Protein AF-A0A258B4P6-F1 (afdb_monomer)

pLDDT: mean 88.72, std 12.37, range [28.89, 98.38]

Sequence (306 aa):
MRDFEYEAPTTLAAAIELLSRNDGRSKPLAGGTDLIDHVRTGRLSPDVIVDIKKIPDLNILEASTTGLRLGAAVNCTTIASHPAIGAHYDDCPFGIPGTLLRAVQKHQRVVILSLIGDYTNWPPVKGREQGLLELSKQLAAERGIEMRFLNYKSLGFEPTLETKRAVAEVVADVKPDTAFMLWPRDRHPDHEAASAICHAALYQPARLLGREEVKSPSHVYWYDNGPGHTIGFEPDTYVDVSSEWPAAGEWLGRLMAYVRKEDYDPAKPDAALEAKSVLSRYRGLACGARYAEAFKSVRPVVNAEF

Solvent-accessible surface area (backbone atoms only — not comparable to full-atom values): 16452 Å² total; per-residue (Å²): 125,84,84,56,47,80,44,70,41,61,43,69,69,57,44,52,55,57,43,68,37,70,88,71,28,28,40,78,39,43,58,61,74,64,58,52,49,31,39,70,72,61,78,37,80,47,54,29,40,37,34,44,61,62,15,67,84,28,51,40,77,48,82,54,102,89,48,74,47,74,21,76,25,48,48,70,74,43,72,47,56,45,23,37,39,32,53,34,74,65,50,30,43,60,40,43,30,26,61,54,47,52,39,33,76,50,60,19,50,36,36,34,41,11,55,58,57,35,43,85,87,39,74,74,36,62,98,40,38,68,58,50,55,52,49,53,36,48,61,29,47,79,59,61,27,46,63,46,66,38,85,27,37,78,88,56,70,62,67,44,73,66,52,21,33,58,51,16,52,51,39,57,71,64,54,30,40,33,35,41,35,44,41,66,47,43,74,45,65,58,45,26,32,50,17,54,20,47,51,48,18,47,69,38,24,21,72,67,68,75,36,87,86,39,64,52,41,85,38,48,31,29,33,51,72,47,82,92,37,38,55,88,82,75,59,81,42,76,44,76,20,55,88,34,40,69,63,25,50,50,52,35,41,49,56,48,17,58,49,71,74,47,81,70,47,94,91,60,76,47,73,68,54,47,53,44,49,53,51,20,35,56,44,2,65,78,73,79,35,74,22,17,40,58,24,30,60,77,55,85,80,75,85,72,88,127

Radius of gyration: 22.43 Å; Cα contacts (8 Å, |Δi|>4): 559; chains: 1; bounding box: 55×49×66 Å

Structure (mmCIF, N/CA/C/O backbone):
data_AF-A0A258B4P6-F1
#
_entry.id   AF-A0A258B4P6-F1
#
loop_
_atom_site.group_PDB
_atom_site.id
_atom_site.type_symbol
_atom_site.label_atom_id
_atom_site.label_alt_id
_atom_site.label_comp_id
_atom_site.label_asym_id
_atom_site.label_entity_id
_atom_site.label_seq_id
_atom_site.pdbx_PDB_ins_code
_atom_site.Cartn_x
_atom_site.Cartn_y
_atom_site.Cartn_z
_atom_site.occupancy
_atom_site.B_iso_or_equiv
_atom_site.auth_seq_id
_atom_site.auth_comp_id
_atom_site.auth_asym_id
_atom_site.auth_atom_id
_atom_site.pdbx_PDB_model_num
ATOM 1 N N . MET A 1 1 ? -14.618 -6.131 39.826 1.00 62.25 1 MET A N 1
ATOM 2 C CA . MET A 1 1 ? -15.730 -6.053 38.856 1.00 62.25 1 MET A CA 1
ATOM 3 C C . MET A 1 1 ? -16.740 -7.107 39.272 1.00 62.25 1 MET A C 1
ATOM 5 O O . MET A 1 1 ? -16.302 -8.140 39.758 1.00 62.25 1 MET A O 1
ATOM 9 N N . ARG A 1 2 ? -18.041 -6.818 39.206 1.00 76.00 2 ARG A N 1
ATOM 10 C CA . ARG A 1 2 ? -19.079 -7.821 39.482 1.00 76.00 2 ARG A CA 1
ATOM 11 C C . ARG A 1 2 ? -19.212 -8.729 38.260 1.00 76.00 2 ARG A C 1
ATOM 13 O O . ARG A 1 2 ? -19.048 -8.235 37.146 1.00 76.00 2 ARG A O 1
ATOM 20 N N . ASP A 1 3 ? -19.493 -10.006 38.479 1.00 83.56 3 ASP A N 1
ATOM 21 C CA . ASP A 1 3 ? -19.724 -10.951 37.388 1.00 83.56 3 ASP A CA 1
ATOM 22 C C . ASP A 1 3 ? -20.974 -10.555 36.590 1.00 83.56 3 ASP A C 1
ATOM 24 O O . ASP A 1 3 ? -21.966 -10.097 37.163 1.00 83.56 3 ASP A O 1
ATOM 28 N N . PHE A 1 4 ? -20.897 -10.723 35.272 1.00 90.50 4 PHE A N 1
ATOM 29 C CA . PHE A 1 4 ? -21.988 -10.527 34.323 1.00 90.50 4 PHE A CA 1
ATOM 30 C C . PHE A 1 4 ? -21.960 -11.658 33.293 1.00 90.50 4 PHE A C 1
ATOM 32 O O . PHE A 1 4 ? -20.897 -12.206 32.987 1.00 90.50 4 PHE A O 1
ATOM 39 N N . GLU A 1 5 ? -23.115 -11.994 32.733 1.00 93.56 5 GLU A N 1
ATOM 40 C CA . GLU A 1 5 ? -23.206 -12.917 31.603 1.00 93.56 5 GLU A CA 1
ATOM 41 C C . GLU A 1 5 ? -22.922 -12.176 30.291 1.00 93.56 5 GLU A C 1
ATOM 43 O O . GLU A 1 5 ? -23.181 -10.977 30.164 1.00 93.56 5 GLU A O 1
ATOM 48 N N . TYR A 1 6 ? -22.380 -12.878 29.300 1.00 94.12 6 TYR A N 1
ATOM 49 C CA . TYR A 1 6 ? -22.087 -12.316 27.984 1.00 94.12 6 TYR A CA 1
ATOM 50 C C . TYR A 1 6 ? -22.770 -13.148 26.905 1.00 94.12 6 TYR A C 1
ATOM 52 O O . TYR A 1 6 ? -22.554 -14.354 26.815 1.00 94.12 6 TYR A O 1
ATOM 60 N N . GLU A 1 7 ? -23.546 -12.481 26.060 1.00 96.38 7 GLU A N 1
ATOM 61 C CA . GLU A 1 7 ? -24.290 -13.096 24.965 1.00 96.38 7 GLU A CA 1
ATOM 62 C C . GLU A 1 7 ? -23.969 -12.384 23.652 1.00 96.38 7 GLU A C 1
ATOM 64 O O . GLU A 1 7 ? -23.879 -11.160 23.616 1.00 96.38 7 GLU A O 1
ATOM 69 N N . ALA A 1 8 ? -23.813 -13.127 22.556 1.00 95.88 8 ALA A N 1
ATOM 70 C CA . ALA A 1 8 ? -23.423 -12.570 21.254 1.00 95.88 8 ALA A CA 1
ATOM 71 C C . ALA A 1 8 ? -24.354 -13.052 20.126 1.00 95.88 8 ALA A C 1
ATOM 73 O O . ALA A 1 8 ? -23.937 -13.853 19.279 1.00 95.88 8 ALA A O 1
ATOM 74 N N . PRO A 1 9 ? -25.625 -12.609 20.117 1.00 96.12 9 PRO A N 1
ATOM 75 C CA . PRO A 1 9 ? -26.598 -12.998 19.104 1.00 96.12 9 PRO A CA 1
ATOM 76 C C . PRO A 1 9 ? -26.192 -12.520 17.704 1.00 96.12 9 PRO A C 1
ATOM 78 O O . PRO A 1 9 ? -25.562 -11.480 17.526 1.00 96.12 9 PRO A O 1
ATOM 81 N N . THR A 1 10 ? -26.612 -13.267 16.686 1.00 95.44 10 THR A N 1
ATOM 82 C CA . THR A 1 10 ? -26.356 -12.945 15.270 1.00 95.44 10 THR A CA 1
ATOM 83 C C . THR A 1 10 ? -27.581 -12.380 14.549 1.00 95.44 10 THR A C 1
ATOM 85 O O . THR A 1 10 ? -27.492 -12.017 13.379 1.00 95.44 10 THR A O 1
ATOM 88 N N . THR A 1 11 ? -28.726 -12.274 15.235 1.00 96.12 11 THR A N 1
ATOM 89 C CA . THR A 1 11 ? -29.972 -11.722 14.683 1.00 96.12 11 THR A CA 1
ATOM 90 C C . THR A 1 11 ? -30.540 -10.625 15.576 1.00 96.12 11 THR A C 1
ATOM 92 O O . THR A 1 11 ? -30.392 -10.656 16.801 1.00 96.12 11 THR A O 1
ATOM 95 N N . LEU A 1 12 ? -31.236 -9.665 14.960 1.00 94.94 12 LEU A N 1
ATOM 96 C CA . LEU A 1 12 ? -31.870 -8.560 15.677 1.00 94.94 12 LEU A CA 1
ATOM 97 C C . LEU A 1 12 ? -32.941 -9.052 16.663 1.00 94.94 12 LEU A C 1
ATOM 99 O O . LEU A 1 12 ? -33.003 -8.571 17.790 1.00 94.94 12 LEU A O 1
ATOM 103 N N . ALA A 1 13 ? -33.745 -10.042 16.263 1.00 96.19 13 ALA A N 1
ATOM 104 C CA . ALA A 1 13 ? -34.796 -10.607 17.106 1.00 96.19 13 ALA A CA 1
ATOM 105 C C . ALA A 1 13 ? -34.232 -11.218 18.401 1.00 96.19 13 ALA A C 1
ATOM 107 O O . ALA A 1 13 ? -34.720 -10.903 19.485 1.00 96.19 13 ALA A O 1
ATOM 108 N N . ALA A 1 14 ? -33.161 -12.013 18.303 1.00 94.94 14 ALA A N 1
ATOM 109 C CA . ALA A 1 14 ? -32.517 -12.615 19.471 1.00 94.94 14 ALA A CA 1
ATOM 110 C C . ALA A 1 14 ? -31.888 -11.558 20.395 1.00 94.94 14 ALA A C 1
ATOM 112 O O . ALA A 1 14 ? -31.971 -11.669 21.617 1.00 94.94 14 ALA A O 1
ATOM 113 N N . ALA A 1 15 ? -31.297 -10.501 19.830 1.00 95.44 15 ALA A N 1
ATOM 114 C CA . ALA A 1 15 ? -30.757 -9.402 20.625 1.00 95.44 15 ALA A CA 1
ATOM 115 C C . ALA A 1 15 ? -31.843 -8.634 21.380 1.00 95.44 15 ALA A C 1
ATOM 117 O O . ALA A 1 15 ? -31.666 -8.346 22.560 1.00 95.44 15 ALA A O 1
ATOM 118 N N . ILE A 1 16 ? -32.973 -8.340 20.729 1.00 94.81 16 ILE A N 1
ATOM 119 C CA . ILE A 1 16 ? -34.122 -7.692 21.374 1.00 94.81 16 ILE A CA 1
ATOM 120 C C . ILE A 1 16 ? -34.653 -8.568 22.507 1.00 94.81 16 ILE A C 1
ATOM 122 O O . ILE A 1 16 ? -34.907 -8.059 23.596 1.00 94.81 16 ILE A O 1
ATOM 126 N N . GLU A 1 17 ? -34.771 -9.878 22.285 1.00 94.94 17 GLU A N 1
ATOM 127 C CA . GLU A 1 17 ? -35.220 -10.806 23.318 1.00 94.94 17 GLU A CA 1
ATOM 128 C C . GLU A 1 17 ? -34.297 -10.759 24.544 1.00 94.94 17 GLU A C 1
ATOM 130 O O . GLU A 1 17 ? -34.768 -10.520 25.653 1.00 94.94 17 GLU A O 1
ATOM 135 N N . LEU A 1 18 ? -32.981 -10.886 24.356 1.00 94.25 18 LEU A N 1
ATOM 136 C CA . LEU A 1 18 ? -31.997 -10.824 25.443 1.00 94.25 18 LEU A CA 1
ATOM 137 C C . LEU A 1 18 ?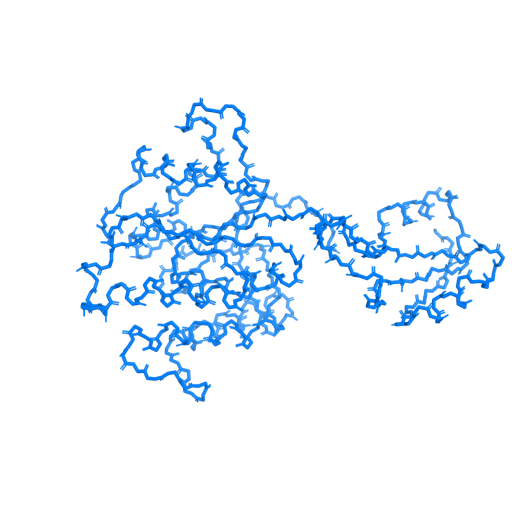 -31.981 -9.466 26.166 1.00 94.25 18 LEU A C 1
ATOM 139 O O . LEU A 1 18 ? -31.865 -9.412 27.393 1.00 94.25 18 LEU A O 1
ATOM 143 N N . LEU A 1 19 ? -32.125 -8.368 25.421 1.00 93.56 19 LEU A N 1
ATOM 144 C CA . LEU A 1 19 ? -32.164 -7.011 25.973 1.00 93.56 19 LEU A CA 1
ATOM 145 C C . LEU A 1 19 ? -33.467 -6.708 26.723 1.00 93.56 19 LEU A C 1
ATOM 147 O O . LEU A 1 19 ? -33.454 -5.894 27.642 1.00 93.56 19 LEU A O 1
ATOM 151 N N . SER A 1 20 ? -34.573 -7.359 26.352 1.00 92.81 20 SER A N 1
ATOM 152 C CA . SER A 1 20 ? -35.870 -7.218 27.030 1.00 92.81 20 SER A CA 1
ATOM 153 C C . SER A 1 20 ? -35.937 -7.957 28.370 1.00 92.81 20 SER A C 1
ATOM 155 O O . SER A 1 20 ? -36.803 -7.673 29.198 1.00 92.81 20 SER A O 1
ATOM 157 N N . ARG A 1 21 ? -35.013 -8.898 28.602 1.00 85.50 21 ARG A N 1
ATOM 158 C CA . ARG A 1 21 ? -34.876 -9.611 29.875 1.00 85.50 21 ARG A CA 1
ATOM 159 C C . ARG A 1 21 ? -34.243 -8.706 30.944 1.00 85.50 21 ARG A C 1
ATOM 161 O O . ARG A 1 21 ? -33.673 -7.655 30.658 1.00 85.50 21 ARG A O 1
ATOM 168 N N . ASN A 1 22 ? -34.317 -9.154 32.196 1.00 82.88 22 ASN A N 1
ATOM 169 C CA . ASN A 1 22 ? -33.592 -8.584 33.340 1.00 82.88 22 ASN A CA 1
ATOM 170 C C . ASN A 1 22 ? -33.906 -7.113 33.676 1.00 82.88 22 ASN A C 1
ATOM 172 O O . ASN A 1 22 ? -33.054 -6.425 34.232 1.00 82.88 22 ASN A O 1
ATOM 176 N N . ASP A 1 23 ? -35.112 -6.629 33.361 1.00 83.25 23 ASP A N 1
ATOM 177 C CA . ASP A 1 23 ? -35.634 -5.321 33.805 1.00 83.25 23 ASP A CA 1
ATOM 178 C C . ASP A 1 23 ? -34.644 -4.153 33.581 1.00 83.25 23 ASP A C 1
ATOM 180 O O . ASP A 1 23 ? -34.326 -3.363 34.470 1.00 83.25 23 ASP A O 1
ATOM 184 N N . GLY A 1 24 ? -34.049 -4.104 32.382 1.00 81.81 24 GLY A N 1
ATOM 185 C CA . GLY A 1 24 ? -33.094 -3.061 31.989 1.00 81.81 24 GLY A CA 1
ATOM 186 C C . GLY A 1 24 ? -31.650 -3.261 32.471 1.00 81.81 24 GLY A C 1
ATOM 187 O O . GLY A 1 24 ? -30.800 -2.397 32.205 1.00 81.81 24 GLY A O 1
ATOM 188 N N . ARG A 1 25 ? -31.346 -4.388 33.134 1.00 88.56 25 ARG A N 1
ATOM 189 C CA . ARG A 1 25 ? -29.982 -4.801 33.521 1.00 88.56 25 ARG A CA 1
ATOM 190 C C . ARG A 1 25 ? -29.225 -5.559 32.429 1.00 88.56 25 ARG A C 1
ATOM 192 O O . ARG A 1 25 ? -28.036 -5.810 32.596 1.00 88.56 25 ARG A O 1
ATOM 199 N N . SER A 1 26 ? -29.859 -5.832 31.292 1.00 94.56 26 SER A N 1
ATOM 200 C CA . SER A 1 26 ? -29.165 -6.198 30.055 1.00 94.56 26 SER A CA 1
ATOM 201 C C . SER A 1 26 ? -28.674 -4.933 29.335 1.00 94.56 26 SER A C 1
ATOM 203 O O . SER A 1 26 ? -29.448 -3.990 29.146 1.00 94.56 26 SER A O 1
ATOM 205 N N . LYS A 1 27 ? -27.398 -4.876 28.931 1.00 94.31 27 LYS A N 1
ATOM 206 C CA . LYS A 1 27 ? -26.826 -3.723 28.205 1.00 94.31 27 LYS A CA 1
ATOM 207 C C . LYS A 1 27 ? -26.234 -4.132 26.855 1.00 94.31 27 LYS A C 1
ATOM 209 O O . LYS A 1 27 ? -25.477 -5.100 26.808 1.00 94.31 27 LYS A O 1
ATOM 214 N N . PRO A 1 28 ? -26.536 -3.403 25.764 1.00 94.38 28 PRO A N 1
ATOM 215 C CA . PRO A 1 28 ? -25.955 -3.693 24.462 1.00 94.38 28 PRO A CA 1
ATOM 216 C C . PRO A 1 28 ? -24.500 -3.219 24.402 1.00 94.38 28 PRO A C 1
ATOM 218 O O . PRO A 1 28 ? -24.197 -2.078 24.751 1.00 94.38 28 PRO A O 1
ATOM 221 N N . LEU A 1 29 ? -23.612 -4.070 23.900 1.00 93.62 29 LEU A N 1
ATOM 222 C CA . LEU A 1 29 ? -22.231 -3.737 23.570 1.00 93.62 29 LEU A CA 1
ATOM 223 C C . LEU A 1 29 ? -22.139 -3.445 22.068 1.00 93.62 29 LEU A C 1
ATOM 225 O O . LEU A 1 29 ? -21.942 -4.346 21.256 1.00 93.62 29 LEU A O 1
ATOM 229 N N . ALA A 1 30 ? -22.301 -2.169 21.716 1.00 88.50 30 ALA A N 1
ATOM 230 C CA . ALA A 1 30 ? -22.116 -1.652 20.355 1.00 88.50 30 ALA A CA 1
ATOM 231 C C . ALA A 1 30 ? -20.696 -1.091 20.122 1.00 88.50 30 ALA A C 1
ATOM 233 O O . ALA A 1 30 ? -20.230 -0.979 18.994 1.00 88.50 30 ALA A O 1
ATOM 234 N N . GLY A 1 31 ? -19.997 -0.782 21.217 1.00 80.06 31 GLY A N 1
ATOM 235 C CA . GLY A 1 31 ? -18.622 -0.301 21.293 1.00 80.06 31 GLY A CA 1
ATOM 236 C C . GLY A 1 31 ? -18.144 -0.395 22.745 1.00 80.06 31 GLY A C 1
ATOM 237 O O . GLY A 1 31 ? -18.941 -0.244 23.670 1.00 80.06 31 GLY A O 1
ATOM 238 N N . GLY A 1 32 ? -16.868 -0.725 22.956 1.00 81.88 32 GLY A N 1
ATOM 239 C CA . GLY A 1 32 ? -16.349 -1.053 24.289 1.00 81.88 32 GLY A CA 1
ATOM 240 C C . GLY A 1 32 ? -16.043 0.152 25.175 1.00 81.88 32 GLY A C 1
ATOM 241 O O . GLY A 1 32 ? -16.190 0.049 26.387 1.00 81.88 32 GLY A O 1
ATOM 242 N N . THR A 1 33 ? -15.652 1.284 24.588 1.00 80.88 33 THR A N 1
ATOM 243 C CA . THR A 1 33 ? -15.042 2.414 25.307 1.00 80.88 33 THR A CA 1
ATOM 244 C C . THR A 1 33 ? -15.879 2.900 26.489 1.00 80.88 33 THR A C 1
ATOM 246 O O . THR A 1 33 ? -15.393 2.880 27.615 1.00 80.88 33 THR A O 1
ATOM 249 N N . ASP A 1 34 ? -17.148 3.245 26.264 1.00 84.06 34 ASP A N 1
ATOM 250 C CA . ASP A 1 34 ? -17.995 3.792 27.329 1.00 84.06 34 ASP A CA 1
ATOM 251 C C . ASP A 1 34 ? -18.590 2.697 28.217 1.00 84.06 34 ASP A C 1
ATOM 253 O O . ASP A 1 34 ? -18.602 2.812 29.441 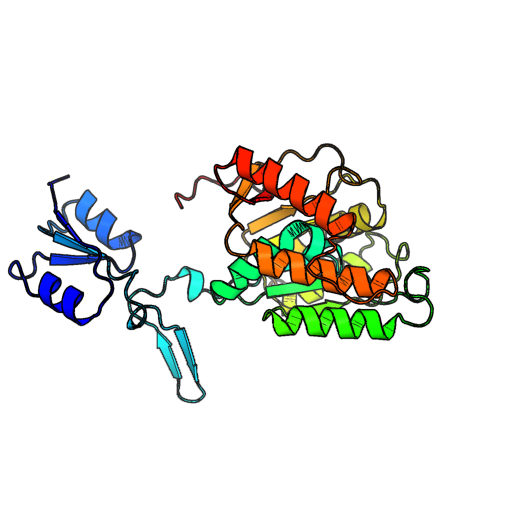1.00 84.06 34 ASP A O 1
ATOM 257 N N . LEU A 1 35 ? -19.098 1.609 27.621 1.00 88.31 35 LEU A N 1
ATOM 258 C CA . LEU A 1 35 ? -19.778 0.562 28.386 1.00 88.31 35 LEU A CA 1
ATOM 259 C C . LEU A 1 35 ? -18.814 -0.129 29.354 1.00 88.31 35 LEU A C 1
ATOM 261 O O . LEU A 1 35 ? -19.153 -0.313 30.522 1.00 88.31 35 LEU A O 1
ATOM 265 N N . ILE A 1 36 ? -17.618 -0.493 28.889 1.00 88.06 36 ILE A N 1
ATOM 266 C CA . ILE A 1 36 ? -16.635 -1.190 29.720 1.00 88.06 36 ILE A CA 1
ATOM 267 C C . ILE A 1 36 ? -16.078 -0.253 30.792 1.00 88.06 36 ILE A C 1
ATOM 269 O O . ILE A 1 36 ? -15.923 -0.688 31.933 1.00 88.06 36 ILE A O 1
ATOM 273 N N . ASP A 1 37 ? -15.842 1.026 30.484 1.00 89.44 37 ASP A N 1
ATOM 274 C CA . ASP A 1 37 ? -15.440 2.011 31.495 1.00 89.44 37 ASP A CA 1
ATOM 275 C C . ASP A 1 37 ? -16.519 2.196 32.571 1.00 89.44 37 ASP A C 1
ATOM 277 O O . ASP A 1 37 ? -16.241 2.088 33.768 1.00 89.44 37 ASP A O 1
ATOM 281 N N . HIS A 1 38 ? -17.782 2.360 32.173 1.00 90.56 38 HIS A N 1
ATOM 282 C CA . HIS A 1 38 ? -18.896 2.487 33.110 1.00 90.56 38 HIS A CA 1
ATOM 283 C C . HIS A 1 38 ? -19.069 1.249 34.001 1.00 90.56 38 HIS A C 1
ATOM 285 O O . HIS A 1 38 ? -19.409 1.387 35.177 1.00 90.56 38 HIS A O 1
ATOM 291 N N . VAL A 1 39 ? -18.824 0.045 33.478 1.00 90.44 39 VAL A N 1
ATOM 292 C CA . VAL A 1 39 ? -18.846 -1.193 34.274 1.00 90.44 39 VAL A CA 1
ATOM 293 C C . VAL A 1 39 ? -17.632 -1.277 35.204 1.00 90.44 39 VAL A C 1
ATOM 295 O O . VAL A 1 39 ? -17.774 -1.627 36.378 1.00 90.44 39 VAL A O 1
ATOM 298 N N . ARG A 1 40 ? -16.436 -0.902 34.730 1.00 85.94 40 ARG A N 1
ATOM 299 C CA . ARG A 1 40 ? -15.200 -0.866 35.535 1.00 85.94 40 ARG A CA 1
ATOM 300 C C . ARG A 1 40 ? -15.295 0.109 36.703 1.00 85.94 40 ARG A C 1
ATOM 302 O O . ARG A 1 40 ? -14.851 -0.223 37.799 1.00 85.94 40 ARG A O 1
ATOM 309 N N . THR A 1 41 ? -15.872 1.282 36.469 1.00 91.06 41 THR A N 1
ATOM 310 C CA . THR A 1 41 ? -16.045 2.347 37.469 1.00 91.06 41 THR A CA 1
ATOM 311 C C . THR A 1 41 ? -17.273 2.139 38.359 1.00 91.06 41 THR A C 1
ATOM 313 O O . THR A 1 41 ? -17.492 2.909 39.291 1.00 91.06 41 THR A O 1
ATOM 316 N N . GLY A 1 42 ? -18.079 1.099 38.103 1.00 88.62 42 GLY A N 1
ATOM 317 C CA . GLY A 1 42 ? -19.295 0.793 38.861 1.00 88.62 42 GLY A CA 1
ATOM 318 C C . GLY A 1 42 ? -20.470 1.733 38.576 1.00 88.62 42 GLY A C 1
ATOM 319 O O . GLY A 1 42 ? -21.503 1.637 39.237 1.00 88.62 42 GLY A O 1
ATOM 320 N N . ARG A 1 43 ? -20.345 2.622 37.582 1.00 91.19 43 ARG A N 1
ATOM 321 C CA . ARG A 1 43 ? -21.425 3.497 37.105 1.00 91.19 43 ARG A CA 1
ATOM 322 C C . ARG A 1 43 ? -22.572 2.697 36.482 1.00 91.19 43 ARG A C 1
ATOM 324 O O . ARG A 1 43 ? -23.725 3.117 36.553 1.00 91.19 43 ARG A O 1
ATOM 331 N N . LEU A 1 44 ? -22.261 1.546 35.887 1.00 89.81 44 LEU A N 1
ATOM 332 C CA . LEU A 1 44 ? -23.222 0.545 35.434 1.00 89.81 44 LEU A CA 1
ATOM 333 C C . LEU A 1 44 ? -22.908 -0.812 36.071 1.00 89.81 44 LEU A C 1
ATOM 335 O O . LEU A 1 44 ? -21.751 -1.189 36.225 1.00 89.81 44 LEU A O 1
ATOM 339 N N . SER A 1 45 ? -23.954 -1.560 36.411 1.00 91.44 45 SER A N 1
ATOM 340 C CA . SER A 1 45 ? -23.862 -2.927 36.942 1.00 91.44 45 SER A CA 1
ATOM 341 C C . SER A 1 45 ? -24.814 -3.857 36.177 1.00 91.44 45 SER A C 1
ATOM 343 O O . SER A 1 45 ? -25.854 -4.244 36.708 1.00 91.44 45 SER A O 1
ATOM 345 N N . PRO A 1 46 ? -24.521 -4.144 34.893 1.00 92.12 46 PRO A N 1
ATOM 346 C CA . PRO A 1 46 ? -25.346 -5.038 34.095 1.00 92.12 46 PRO A CA 1
ATOM 347 C C . PRO A 1 46 ? -25.268 -6.470 34.626 1.00 92.12 46 PRO A C 1
ATOM 349 O O . PRO A 1 46 ? -24.198 -6.920 35.027 1.00 92.12 46 PRO A O 1
ATOM 352 N N . ASP A 1 47 ? -26.392 -7.180 34.572 1.00 93.25 47 ASP A N 1
ATOM 353 C CA . ASP A 1 47 ? -26.426 -8.628 34.802 1.00 93.25 47 ASP A CA 1
ATOM 354 C C . ASP A 1 47 ? -26.005 -9.372 33.519 1.00 93.25 47 ASP A C 1
ATOM 356 O O . ASP A 1 47 ? -25.372 -10.421 33.592 1.00 93.25 47 ASP A O 1
ATOM 360 N N . VAL A 1 48 ? -26.303 -8.795 32.342 1.00 94.44 48 VAL A N 1
ATOM 361 C CA . VAL A 1 48 ? -25.962 -9.357 31.024 1.00 94.44 48 VAL A CA 1
ATOM 362 C C . VAL A 1 48 ? -25.428 -8.268 30.092 1.00 94.44 48 VAL A C 1
ATOM 364 O O . VAL A 1 48 ? -26.022 -7.195 29.955 1.00 94.44 48 VAL A O 1
ATOM 367 N N . ILE A 1 49 ? -24.331 -8.551 29.398 1.00 95.31 49 ILE A N 1
ATOM 368 C CA . ILE A 1 49 ? -23.831 -7.759 28.274 1.00 95.31 49 ILE A CA 1
ATOM 369 C C . ILE A 1 49 ? -24.172 -8.489 26.975 1.00 95.31 49 ILE A C 1
ATOM 371 O O . ILE A 1 49 ? -23.766 -9.628 26.766 1.00 95.31 49 ILE A O 1
ATOM 375 N N . VAL A 1 50 ? -24.906 -7.818 26.088 1.00 96.38 50 VAL A N 1
ATOM 376 C CA . VAL A 1 50 ? -25.335 -8.371 24.798 1.00 96.38 50 VAL A CA 1
ATOM 377 C C . VAL A 1 50 ? -24.502 -7.738 23.686 1.00 96.38 50 VAL A C 1
ATOM 379 O O . VAL A 1 50 ? -24.708 -6.578 23.335 1.00 96.38 50 VAL A O 1
ATOM 382 N N . ASP A 1 51 ? -23.545 -8.473 23.130 1.00 95.75 51 ASP A N 1
ATOM 383 C CA . ASP A 1 51 ? -22.730 -8.039 21.997 1.00 95.75 51 ASP A CA 1
ATOM 384 C C . ASP A 1 51 ? -23.529 -8.087 20.698 1.00 95.75 51 ASP A C 1
ATOM 386 O O . ASP A 1 51 ? -23.806 -9.144 20.131 1.00 95.75 51 ASP A O 1
ATOM 390 N N . ILE A 1 52 ? -23.886 -6.898 20.224 1.00 95.88 52 ILE A N 1
ATOM 391 C CA . ILE A 1 52 ? -24.692 -6.713 19.022 1.00 95.88 52 ILE A CA 1
ATOM 392 C C . ILE A 1 52 ? -23.840 -6.546 17.758 1.00 95.88 52 ILE A C 1
ATOM 394 O O . ILE A 1 52 ? -24.387 -6.442 16.660 1.00 95.88 52 ILE A O 1
ATOM 398 N N . LYS A 1 53 ? -22.502 -6.554 17.874 1.00 91.12 53 LYS A N 1
ATOM 399 C CA . LYS A 1 53 ? -21.587 -6.320 16.744 1.00 91.12 53 LYS A CA 1
ATOM 400 C C . LYS A 1 53 ? -21.642 -7.423 15.691 1.00 91.12 53 LYS A C 1
ATOM 402 O O . LYS A 1 53 ? -21.219 -7.194 14.565 1.00 91.12 53 LYS A O 1
ATOM 407 N N . LYS A 1 54 ? -22.168 -8.607 16.018 1.00 90.62 54 LYS A N 1
ATOM 408 C CA . LYS A 1 54 ? -22.305 -9.728 15.070 1.00 90.62 54 LYS A CA 1
ATOM 409 C C . LYS A 1 54 ? -23.597 -9.702 14.250 1.00 90.62 54 LYS A C 1
ATOM 411 O O . LYS A 1 54 ? -23.807 -10.607 13.448 1.00 90.62 54 LYS A O 1
ATOM 416 N N . ILE A 1 55 ? -24.459 -8.704 14.441 1.00 95.62 55 ILE A N 1
ATOM 417 C CA . ILE A 1 55 ? -25.740 -8.594 13.737 1.00 95.62 55 ILE A CA 1
ATOM 418 C C . ILE A 1 55 ? -25.518 -7.780 12.455 1.00 95.62 55 ILE A C 1
ATOM 420 O O . ILE A 1 55 ? -25.210 -6.588 12.558 1.00 95.62 55 ILE A O 1
ATOM 424 N N . PRO A 1 56 ? -25.666 -8.372 11.252 1.00 89.19 56 PRO A N 1
ATOM 425 C CA . PRO A 1 56 ? -25.365 -7.682 9.995 1.00 89.19 56 PRO A CA 1
ATOM 426 C C . PRO A 1 56 ? -26.141 -6.370 9.828 1.00 89.19 56 PRO A C 1
ATOM 428 O O . PRO A 1 56 ? -25.554 -5.344 9.494 1.00 89.19 56 PRO A O 1
ATOM 431 N N . ASP A 1 57 ? -27.429 -6.370 10.185 1.00 91.31 57 ASP A N 1
ATOM 432 C CA . ASP A 1 57 ? -28.316 -5.205 10.060 1.00 91.31 57 ASP A CA 1
ATOM 433 C C . ASP A 1 57 ? -27.878 -3.995 10.904 1.00 91.31 57 ASP A C 1
ATOM 435 O O . ASP A 1 57 ? -28.248 -2.857 10.611 1.00 91.31 57 ASP A O 1
ATOM 439 N N . LEU A 1 58 ? -27.089 -4.221 11.960 1.00 93.06 58 LEU A N 1
ATOM 440 C CA . LEU A 1 58 ? -26.583 -3.167 12.844 1.00 93.06 58 LEU A CA 1
ATOM 441 C C . LEU A 1 58 ? -25.198 -2.657 12.439 1.00 93.06 58 LEU A C 1
ATOM 443 O O . L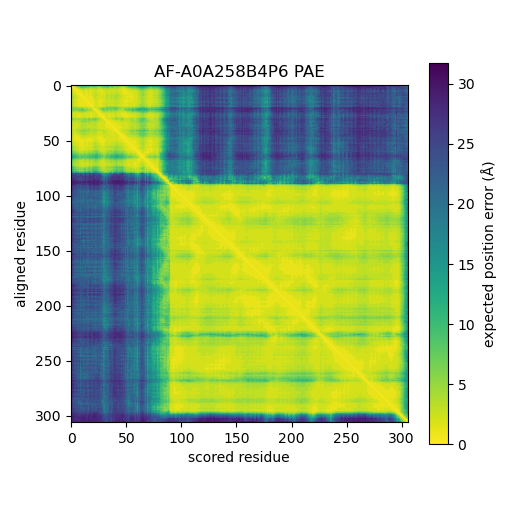EU A 1 58 ? -24.717 -1.701 13.040 1.00 93.06 58 LEU A O 1
ATOM 447 N N . ASN A 1 59 ? -24.584 -3.247 11.416 1.00 87.44 59 ASN A N 1
ATOM 448 C CA . ASN A 1 59 ? -23.292 -2.835 10.867 1.00 87.44 59 ASN A CA 1
ATOM 449 C C . ASN A 1 59 ? -23.430 -2.144 9.499 1.00 87.44 59 ASN A C 1
ATOM 451 O O . ASN A 1 59 ? -22.459 -2.025 8.759 1.00 87.44 59 ASN A O 1
ATOM 455 N N . ILE A 1 60 ? -24.636 -1.688 9.150 1.00 89.38 60 ILE A N 1
ATOM 456 C CA . ILE A 1 60 ? -24.902 -1.015 7.876 1.00 89.38 60 ILE A CA 1
ATOM 457 C C . ILE A 1 60 ? -24.297 0.396 7.887 1.00 89.38 60 ILE A C 1
ATOM 459 O O . ILE A 1 60 ? -24.664 1.221 8.720 1.00 89.38 60 ILE A O 1
ATOM 463 N N . LEU A 1 61 ? -23.424 0.692 6.925 1.00 82.81 61 LEU A N 1
ATOM 464 C CA . LEU A 1 61 ? -22.924 2.033 6.619 1.00 82.81 61 LEU A CA 1
ATOM 465 C C . LEU A 1 61 ? -23.266 2.345 5.156 1.00 82.81 61 LEU A C 1
ATOM 467 O O . LEU A 1 61 ? -22.607 1.856 4.243 1.00 82.81 61 LEU A O 1
ATOM 471 N N . GLU A 1 62 ? -24.307 3.145 4.930 1.00 82.38 62 GLU A N 1
ATOM 472 C CA . GLU A 1 62 ? -24.793 3.488 3.586 1.00 82.38 62 GLU A CA 1
ATOM 473 C C . GLU A 1 62 ? -24.909 5.007 3.435 1.00 82.38 62 GLU A C 1
ATOM 475 O O . GLU A 1 62 ? -25.583 5.670 4.225 1.00 82.38 62 GLU A O 1
ATOM 480 N N . ALA A 1 63 ? -24.291 5.567 2.395 1.00 75.06 63 ALA A N 1
ATOM 481 C CA . ALA A 1 63 ? -24.461 6.966 2.010 1.00 75.06 63 ALA A CA 1
ATOM 482 C C . ALA A 1 63 ? -25.355 7.063 0.764 1.00 75.06 63 ALA A C 1
ATOM 484 O O . ALA A 1 63 ? -25.192 6.306 -0.190 1.00 75.06 63 ALA A O 1
ATOM 485 N N . SER A 1 64 ? -26.294 8.007 0.762 1.00 80.31 64 SER A N 1
ATOM 486 C CA . SER A 1 64 ? -27.225 8.261 -0.343 1.00 80.31 64 SER A CA 1
ATOM 487 C C . SER A 1 64 ? -27.396 9.762 -0.577 1.00 80.31 64 SER A C 1
ATOM 489 O O . SER A 1 64 ? -27.033 10.578 0.271 1.00 80.31 64 SER A O 1
ATOM 491 N N . THR A 1 65 ? -28.023 10.144 -1.692 1.00 66.25 65 THR A N 1
ATOM 492 C CA . THR A 1 65 ? -28.377 11.549 -1.973 1.00 66.25 65 THR A CA 1
ATOM 493 C C . THR A 1 65 ? -29.341 12.145 -0.944 1.00 66.25 65 THR A C 1
ATOM 495 O O . THR A 1 65 ? -29.457 13.362 -0.851 1.00 66.25 65 THR A O 1
ATOM 498 N N . THR A 1 66 ? -30.039 11.303 -0.176 1.00 83.81 66 THR A N 1
ATOM 499 C CA . THR A 1 66 ? -31.023 11.705 0.838 1.00 83.81 66 THR A CA 1
ATOM 500 C C . THR A 1 66 ? -30.488 11.654 2.270 1.00 83.81 66 THR A C 1
ATOM 502 O O . THR A 1 66 ? -31.190 12.075 3.185 1.00 83.81 66 THR A O 1
ATOM 505 N N . GLY A 1 67 ? -29.266 11.153 2.490 1.00 76.06 67 GLY A N 1
ATOM 506 C CA . GLY A 1 67 ? -28.652 11.096 3.818 1.00 76.06 67 GLY A CA 1
ATOM 507 C C . GLY A 1 67 ? -27.727 9.899 4.043 1.00 76.06 67 GLY A C 1
ATOM 508 O O . GLY A 1 67 ? -27.492 9.088 3.145 1.00 76.06 67 GLY A O 1
ATOM 509 N N . LEU A 1 68 ? -27.214 9.808 5.273 1.00 81.50 68 LEU A N 1
ATOM 510 C CA . LEU A 1 68 ? -26.317 8.759 5.760 1.00 81.50 68 LEU A CA 1
ATOM 511 C C . LEU A 1 68 ? -27.072 7.831 6.722 1.00 81.50 68 LEU A C 1
ATOM 513 O O . LEU A 1 68 ? -27.671 8.298 7.691 1.00 81.50 68 LEU A O 1
ATOM 517 N N . ARG A 1 69 ? -27.017 6.522 6.478 1.00 84.31 69 ARG A N 1
ATOM 518 C CA . ARG A 1 69 ? -27.514 5.485 7.385 1.00 84.31 69 ARG A CA 1
ATOM 519 C C . ARG A 1 69 ? -26.330 4.837 8.095 1.00 84.31 69 ARG A C 1
ATOM 521 O O . ARG A 1 69 ? -25.470 4.242 7.451 1.00 84.31 69 ARG A O 1
ATOM 528 N N . LEU A 1 70 ? -26.317 4.959 9.421 1.00 85.56 70 LEU A N 1
ATOM 529 C CA . LEU A 1 70 ? -25.320 4.374 10.316 1.00 85.56 70 LEU A CA 1
ATOM 530 C C . LEU A 1 70 ? -25.993 3.353 11.229 1.00 85.56 70 LEU A C 1
ATOM 532 O O . LEU A 1 70 ? -26.894 3.692 11.996 1.00 85.56 70 LEU A O 1
ATOM 536 N N . GLY A 1 71 ? -25.565 2.102 11.137 1.00 89.75 71 GLY A N 1
ATOM 537 C CA . GLY A 1 71 ? -25.970 1.038 12.037 1.00 89.75 71 GLY A CA 1
ATOM 538 C C . GLY A 1 71 ? -25.384 1.238 13.436 1.00 89.75 71 GLY A C 1
ATOM 539 O O . GLY A 1 71 ? -24.300 1.793 13.604 1.00 89.75 71 GLY A O 1
ATOM 540 N N . ALA A 1 72 ? -26.105 0.769 14.456 1.00 89.88 72 ALA A N 1
ATOM 541 C CA . ALA A 1 72 ? -25.751 0.997 15.858 1.00 89.88 72 ALA A CA 1
ATOM 542 C C . ALA A 1 72 ? -24.395 0.397 16.274 1.00 89.88 72 ALA A C 1
ATOM 544 O O . ALA A 1 72 ? -23.801 0.874 17.235 1.00 89.88 72 ALA A O 1
ATOM 545 N N . ALA A 1 73 ? -23.923 -0.639 15.578 1.00 90.50 73 ALA A N 1
ATOM 546 C CA . ALA A 1 73 ? -22.649 -1.304 15.835 1.00 90.50 73 ALA A CA 1
ATOM 547 C C . ALA A 1 73 ? -21.535 -0.887 14.857 1.00 90.50 73 ALA A C 1
ATOM 549 O O . ALA A 1 73 ? -20.427 -1.421 14.932 1.00 90.50 73 ALA A O 1
ATOM 550 N N . VAL A 1 74 ? -21.800 0.068 13.951 1.00 82.81 74 VAL A N 1
ATOM 551 C CA . VAL A 1 74 ? -20.761 0.620 13.077 1.00 82.81 74 VAL A CA 1
ATOM 552 C C . VAL A 1 74 ? -19.719 1.306 13.952 1.00 82.81 74 VAL A C 1
ATOM 554 O O . VAL A 1 74 ? -20.009 2.250 14.685 1.00 82.81 74 VAL A O 1
ATOM 557 N N . ASN A 1 75 ? -18.487 0.811 13.887 1.00 74.44 75 ASN A N 1
ATOM 558 C CA . ASN A 1 75 ? -17.417 1.327 14.722 1.00 74.44 75 ASN A CA 1
ATOM 559 C C . ASN A 1 75 ? -17.049 2.776 14.304 1.00 74.44 75 ASN A C 1
ATOM 561 O O . ASN A 1 75 ? -17.108 3.150 13.127 1.00 74.44 75 ASN A O 1
ATOM 565 N N . CYS A 1 76 ? -16.624 3.600 15.266 1.00 67.00 76 CYS A N 1
ATOM 566 C CA . CYS A 1 76 ? -16.222 4.982 14.980 1.00 67.00 76 CYS A CA 1
ATOM 567 C C . CYS A 1 76 ? -15.019 5.069 14.024 1.00 67.00 76 CYS A C 1
ATOM 569 O O . CYS A 1 76 ? -14.881 6.064 13.322 1.00 67.00 76 CYS A O 1
ATOM 571 N N . THR A 1 77 ? -14.166 4.041 13.961 1.00 59.56 77 THR A N 1
ATOM 572 C CA . THR A 1 77 ? -12.993 3.989 13.069 1.00 59.56 77 THR A CA 1
ATOM 573 C C . THR A 1 77 ? -13.328 3.667 11.605 1.00 59.56 77 THR A C 1
ATOM 575 O O . THR A 1 77 ? -12.490 3.855 10.731 1.00 59.56 77 THR A O 1
ATOM 578 N N . THR A 1 78 ? -14.543 3.205 11.334 1.00 60.12 78 THR A N 1
ATOM 579 C CA . THR A 1 78 ? -15.143 2.908 10.033 1.00 60.12 78 THR A CA 1
ATOM 580 C C . THR A 1 78 ? -15.954 4.122 9.587 1.00 60.12 78 THR A C 1
ATOM 582 O O . THR A 1 78 ? -15.939 4.458 8.408 1.00 60.12 78 THR A O 1
ATOM 585 N N . ILE A 1 79 ? -16.588 4.836 10.532 1.00 60.41 79 ILE A N 1
ATOM 586 C CA . ILE A 1 79 ? -17.193 6.159 10.286 1.00 60.41 79 ILE A CA 1
ATOM 587 C C . ILE A 1 79 ? -16.111 7.191 9.948 1.00 60.41 79 ILE A C 1
ATOM 589 O O . ILE A 1 79 ? -16.265 7.962 9.003 1.00 60.41 79 ILE A O 1
ATOM 593 N N . ALA A 1 80 ? -15.008 7.201 10.698 1.00 51.91 80 ALA A N 1
ATOM 594 C CA . ALA A 1 80 ? -13.805 7.928 10.327 1.00 51.91 80 ALA A CA 1
ATOM 595 C C . ALA A 1 80 ? -13.189 7.215 9.118 1.00 51.91 80 ALA A C 1
ATOM 597 O O . ALA A 1 80 ? -12.432 6.263 9.251 1.00 51.91 80 ALA A O 1
ATOM 598 N N . SER A 1 81 ? -13.580 7.586 7.906 1.00 47.66 81 SER A N 1
ATOM 599 C CA . SER A 1 81 ? -12.973 7.043 6.694 1.00 47.66 81 SER A CA 1
ATOM 600 C C . SER A 1 81 ? -11.492 7.436 6.668 1.00 47.66 81 SER A C 1
ATOM 602 O O . SER A 1 81 ? -11.186 8.595 6.421 1.00 47.66 81 SER A O 1
ATOM 604 N N . HIS A 1 82 ? -10.581 6.496 6.931 1.00 50.22 82 HIS A N 1
ATOM 605 C CA . HIS A 1 82 ? -9.144 6.786 6.993 1.00 50.22 82 HIS A CA 1
ATOM 606 C C . HIS A 1 82 ? -8.521 6.621 5.601 1.00 50.22 82 HIS A C 1
ATOM 608 O O . HIS A 1 82 ? -8.509 5.497 5.095 1.00 50.22 82 HIS A O 1
ATOM 614 N N . PRO A 1 83 ? -7.984 7.674 4.959 1.00 48.22 83 PRO A N 1
ATOM 615 C CA . PRO A 1 83 ? -7.294 7.506 3.695 1.00 48.22 83 PRO A CA 1
ATOM 616 C C . PRO A 1 83 ? -5.954 6.814 3.934 1.00 48.22 83 PRO A C 1
ATOM 618 O O . PRO A 1 83 ? -5.155 7.297 4.738 1.00 48.22 83 PRO A O 1
ATOM 621 N N . ALA A 1 84 ? -5.715 5.700 3.244 1.00 50.03 84 ALA A N 1
ATOM 622 C CA . ALA A 1 84 ? -4.407 5.054 3.171 1.00 50.03 84 ALA A CA 1
ATOM 623 C C . ALA A 1 84 ? -3.696 5.493 1.887 1.00 50.03 84 ALA A C 1
ATOM 625 O O . ALA A 1 84 ? -4.308 5.411 0.825 1.00 50.03 84 ALA A O 1
ATOM 626 N N . ILE A 1 85 ? -2.436 5.941 1.974 1.00 49.47 85 ILE A N 1
ATOM 627 C CA . ILE A 1 85 ? -1.559 6.117 0.801 1.00 49.47 85 ILE A CA 1
ATOM 628 C C . ILE A 1 85 ? -0.567 4.961 0.742 1.00 49.47 85 ILE A C 1
ATOM 630 O O . ILE A 1 85 ? 0.226 4.810 1.667 1.00 49.47 85 ILE A O 1
ATOM 634 N N . GLY A 1 86 ? -0.587 4.186 -0.339 1.00 49.97 86 GLY A N 1
ATOM 635 C CA . GLY A 1 86 ? 0.510 3.293 -0.712 1.00 49.97 86 GLY A CA 1
ATOM 636 C C . GLY A 1 86 ? 1.379 3.950 -1.782 1.00 49.97 86 GLY A C 1
ATOM 637 O O . GLY A 1 86 ? 0.867 4.301 -2.840 1.00 49.97 86 GLY A O 1
ATOM 638 N N . ALA A 1 87 ? 2.664 4.179 -1.517 1.00 43.19 87 ALA A N 1
ATOM 639 C CA . ALA A 1 87 ? 3.574 4.705 -2.533 1.00 43.19 87 ALA A CA 1
ATOM 640 C C . ALA A 1 87 ? 4.143 3.565 -3.410 1.00 43.19 87 ALA A C 1
ATOM 642 O O . ALA A 1 87 ? 4.683 2.618 -2.843 1.00 43.19 87 ALA A O 1
ATOM 643 N N . HIS A 1 88 ? 4.071 3.716 -4.745 1.00 54.00 88 HIS A N 1
ATOM 644 C CA . HIS A 1 88 ? 4.547 2.838 -5.847 1.00 54.00 88 HIS A CA 1
ATOM 645 C C . HIS A 1 88 ? 3.548 1.782 -6.402 1.00 54.00 88 HIS A C 1
ATOM 647 O O . HIS A 1 88 ? 2.829 1.128 -5.648 1.00 54.00 88 HIS A O 1
ATOM 653 N N . TYR A 1 89 ? 3.458 1.660 -7.743 1.00 51.38 89 TYR A N 1
ATOM 654 C CA . TYR A 1 89 ? 2.378 0.945 -8.465 1.00 51.38 89 TYR A CA 1
ATOM 655 C C . TYR A 1 89 ? 2.392 -0.584 -8.389 1.00 51.38 89 TYR A C 1
ATOM 657 O O . TYR A 1 89 ? 1.324 -1.186 -8.308 1.00 51.38 89 TYR A O 1
ATOM 665 N N . ASP A 1 90 ? 3.566 -1.201 -8.453 1.00 54.22 90 ASP A N 1
ATOM 666 C CA . ASP A 1 90 ? 3.805 -2.646 -8.383 1.00 54.22 90 ASP A CA 1
ATOM 667 C C . ASP A 1 90 ? 4.180 -3.091 -6.965 1.00 54.22 90 ASP A C 1
ATOM 669 O O . ASP A 1 90 ? 3.823 -4.196 -6.548 1.00 54.22 90 ASP A O 1
ATOM 673 N N . ASP A 1 91 ? 4.778 -2.196 -6.183 1.00 81.25 91 ASP A N 1
ATOM 674 C CA . ASP A 1 91 ? 5.190 -2.507 -4.815 1.00 81.25 91 ASP A CA 1
ATOM 675 C C . ASP A 1 91 ? 4.028 -2.572 -3.832 1.00 81.25 91 ASP A C 1
ATOM 677 O O . ASP A 1 91 ? 4.112 -3.289 -2.844 1.00 81.25 91 ASP A O 1
ATOM 681 N N . CYS A 1 92 ? 2.916 -1.874 -4.070 1.00 88.38 92 CYS A N 1
ATOM 682 C CA . CYS A 1 92 ? 1.738 -2.037 -3.217 1.00 88.38 92 CYS A CA 1
ATOM 683 C C . CYS A 1 92 ? 1.048 -3.398 -3.446 1.00 88.38 92 CYS A C 1
ATOM 685 O O . CYS A 1 92 ? 0.803 -4.089 -2.456 1.00 88.38 92 CYS A O 1
ATOM 687 N N . PRO A 1 93 ? 0.781 -3.836 -4.698 1.00 90.25 93 PRO A N 1
ATOM 688 C CA . PRO A 1 93 ? 0.294 -5.186 -4.992 1.00 90.25 93 PRO A CA 1
ATOM 689 C C . PRO A 1 93 ? 1.230 -6.319 -4.552 1.00 90.25 93 PRO A C 1
ATOM 691 O O . PRO A 1 93 ? 0.744 -7.406 -4.248 1.00 90.25 93 PRO A O 1
ATOM 694 N N . PHE A 1 94 ? 2.550 -6.103 -4.508 1.00 92.38 94 PHE A N 1
ATOM 695 C CA . PHE A 1 94 ? 3.491 -7.085 -3.959 1.00 92.38 94 PHE A CA 1
ATOM 696 C C . PHE A 1 94 ? 3.622 -6.969 -2.435 1.00 92.38 94 PHE A C 1
ATOM 698 O O . PHE A 1 94 ? 3.424 -7.935 -1.704 1.00 92.38 94 PHE A O 1
ATOM 705 N N . GLY A 1 95 ? 3.954 -5.790 -1.928 1.00 91.44 95 GLY A N 1
ATOM 706 C CA . GLY A 1 95 ? 4.311 -5.531 -0.538 1.00 91.44 95 GLY A CA 1
ATOM 707 C C . GLY A 1 95 ? 3.136 -5.647 0.422 1.00 91.44 95 GLY A C 1
ATOM 708 O O . GLY A 1 95 ? 3.225 -6.408 1.389 1.00 91.44 95 GLY A O 1
ATOM 709 N N . ILE A 1 96 ? 2.029 -4.941 0.162 1.00 94.88 96 ILE A N 1
ATOM 710 C CA . ILE A 1 96 ? 0.924 -4.785 1.130 1.00 94.88 96 ILE A CA 1
ATOM 711 C C . ILE A 1 96 ? -0.505 -4.986 0.565 1.00 94.88 96 ILE A C 1
ATOM 713 O O . ILE A 1 96 ? -1.438 -4.306 1.013 1.00 94.88 96 ILE A O 1
ATOM 717 N N . PRO A 1 97 ? -0.740 -5.881 -0.419 1.00 95.12 97 PRO A N 1
ATOM 718 C CA . PRO A 1 97 ? -2.053 -6.013 -1.053 1.00 95.12 97 PRO A CA 1
ATOM 719 C C . PRO A 1 97 ? -3.171 -6.375 -0.067 1.00 95.12 97 PRO A C 1
ATOM 721 O O . PRO A 1 97 ? -4.281 -5.852 -0.171 1.00 95.12 97 PRO A O 1
ATOM 724 N N . GLY A 1 98 ? -2.899 -7.256 0.896 1.00 95.62 98 GLY A N 1
ATOM 725 C CA . GLY A 1 98 ? -3.894 -7.738 1.847 1.00 95.62 98 GLY A CA 1
ATOM 726 C C . GLY A 1 98 ? -4.349 -6.649 2.816 1.00 95.62 98 GLY A C 1
ATOM 727 O O . GLY A 1 98 ? -5.540 -6.510 3.081 1.00 95.62 98 GLY A O 1
ATOM 728 N N . THR A 1 99 ? -3.423 -5.817 3.289 1.00 95.25 99 THR A N 1
ATOM 729 C CA . THR A 1 99 ? -3.722 -4.701 4.194 1.00 95.25 99 THR A CA 1
ATOM 730 C C . THR A 1 99 ? -4.589 -3.653 3.507 1.00 95.25 99 THR A C 1
ATOM 732 O O . THR A 1 99 ? -5.543 -3.156 4.107 1.00 95.25 99 THR A O 1
ATOM 735 N N . LEU A 1 100 ? -4.313 -3.356 2.234 1.00 93.31 100 LEU A N 1
ATOM 736 C CA . LEU A 1 100 ? -5.113 -2.421 1.439 1.00 93.31 100 LEU A CA 1
ATOM 737 C C . LEU A 1 100 ? -6.525 -2.967 1.180 1.00 93.31 100 LEU A C 1
ATOM 739 O O . LEU A 1 100 ? -7.505 -2.248 1.363 1.00 93.31 100 LEU A O 1
ATOM 743 N N . LEU A 1 101 ? -6.651 -4.252 0.837 1.00 93.69 101 LEU A N 1
ATOM 744 C CA . LEU A 1 101 ? -7.952 -4.913 0.680 1.00 93.69 101 LEU A CA 1
ATOM 745 C C . LEU A 1 101 ? -8.758 -4.915 1.984 1.00 93.69 101 LEU A C 1
ATOM 747 O O . LEU A 1 101 ? -9.951 -4.614 1.979 1.00 93.69 101 LEU A O 1
ATOM 751 N N . ARG A 1 102 ? -8.103 -5.189 3.114 1.00 89.50 102 ARG A N 1
ATOM 752 C CA . ARG A 1 102 ? -8.726 -5.148 4.440 1.00 89.50 102 ARG A CA 1
ATOM 753 C C . ARG A 1 102 ? -9.202 -3.739 4.800 1.00 89.50 102 ARG A C 1
ATOM 755 O O . ARG A 1 102 ? -10.257 -3.594 5.414 1.00 89.50 102 ARG A O 1
ATOM 762 N N . ALA A 1 103 ? -8.456 -2.702 4.418 1.00 86.19 103 ALA A N 1
ATOM 763 C CA . ALA A 1 103 ? -8.874 -1.311 4.586 1.00 86.19 103 ALA A CA 1
ATOM 764 C C . ALA A 1 103 ? -10.149 -1.009 3.777 1.00 86.19 103 ALA A C 1
ATOM 766 O O . ALA A 1 103 ? -11.118 -0.491 4.337 1.00 86.19 103 ALA A O 1
ATOM 767 N N . VAL A 1 104 ? -10.211 -1.430 2.508 1.00 85.69 104 VAL A N 1
ATOM 768 C CA . VAL A 1 104 ? -11.429 -1.285 1.687 1.00 85.69 104 VAL A CA 1
ATOM 769 C C . VAL A 1 104 ? -12.619 -2.025 2.302 1.00 85.69 104 VAL A C 1
ATOM 771 O O . VAL A 1 104 ? -13.705 -1.458 2.398 1.00 85.69 104 VAL A O 1
ATOM 774 N N . GLN A 1 105 ? -12.435 -3.262 2.775 1.00 84.31 105 GLN A N 1
ATOM 775 C CA . GLN A 1 105 ? -13.499 -4.029 3.442 1.00 84.31 105 GLN A CA 1
ATOM 776 C C . GLN A 1 105 ? -14.016 -3.352 4.719 1.00 84.31 105 GLN A C 1
ATOM 778 O O . GLN A 1 105 ? -15.161 -3.556 5.109 1.00 84.31 105 GLN A O 1
ATOM 783 N N . LYS A 1 106 ? -13.188 -2.521 5.359 1.00 80.31 106 LYS A N 1
ATOM 784 C CA . LYS A 1 106 ? -13.570 -1.668 6.492 1.00 80.31 106 LYS A CA 1
ATOM 785 C C . LYS A 1 106 ? -14.158 -0.318 6.066 1.00 80.31 106 LYS A C 1
ATOM 787 O O . LYS A 1 106 ? -14.281 0.570 6.910 1.00 80.31 106 LYS A O 1
ATOM 792 N N . HIS A 1 107 ? -14.515 -0.169 4.790 1.00 80.56 107 HIS A N 1
ATOM 793 C CA . HIS A 1 107 ? -15.060 1.041 4.169 1.00 80.56 107 HIS A CA 1
ATOM 794 C C . HIS A 1 107 ? -14.122 2.255 4.236 1.00 80.56 107 HIS A C 1
ATOM 796 O O . HIS A 1 107 ? -14.565 3.404 4.238 1.00 80.56 107 HIS A O 1
ATOM 802 N N . GLN A 1 108 ? -12.811 2.014 4.282 1.00 81.50 108 GLN A N 1
ATOM 803 C CA . GLN A 1 108 ? -11.813 3.074 4.213 1.00 81.50 108 GLN A CA 1
ATOM 804 C C . GLN A 1 108 ? -11.546 3.447 2.752 1.00 81.50 108 GLN A C 1
ATOM 806 O O . GLN A 1 108 ? -11.472 2.579 1.880 1.00 81.50 108 GLN A O 1
ATOM 811 N N . ARG A 1 109 ? -11.374 4.746 2.473 1.00 87.56 109 ARG A N 1
ATOM 812 C CA . ARG A 1 109 ? -10.903 5.201 1.159 1.00 87.56 109 ARG A CA 1
ATOM 813 C C . ARG A 1 109 ? -9.437 4.804 1.023 1.00 87.56 109 ARG A C 1
ATOM 815 O O . ARG A 1 109 ? -8.612 5.222 1.823 1.00 87.56 109 ARG A O 1
ATOM 822 N N . VAL A 1 110 ? -9.084 4.044 -0.002 1.00 88.75 110 VAL A N 1
ATOM 823 C CA . VAL A 1 110 ? -7.691 3.644 -0.227 1.00 88.75 110 VAL A CA 1
ATOM 824 C C . VAL A 1 110 ? -7.180 4.302 -1.496 1.00 88.75 110 VAL A C 1
ATOM 826 O O . VAL A 1 110 ? -7.820 4.207 -2.541 1.00 88.75 110 VAL A O 1
ATOM 829 N N . VAL A 1 111 ? -6.031 4.970 -1.399 1.00 94.00 111 VAL A N 1
ATOM 830 C CA . VAL A 1 111 ? -5.345 5.607 -2.523 1.00 94.00 111 VAL A CA 1
ATOM 831 C C . VAL A 1 111 ? -3.948 5.004 -2.655 1.00 94.00 111 VAL A C 1
ATOM 833 O O . VAL A 1 111 ? -3.186 4.939 -1.700 1.00 94.00 111 VAL A O 1
ATOM 836 N N . ILE A 1 112 ? -3.562 4.588 -3.849 1.00 94.31 112 ILE A N 1
ATOM 837 C CA . ILE A 1 112 ? -2.175 4.243 -4.163 1.00 94.31 112 ILE A CA 1
ATOM 838 C C . ILE A 1 112 ? -1.623 5.355 -5.041 1.00 94.31 112 ILE A C 1
ATOM 840 O O . ILE A 1 112 ? -2.232 5.729 -6.041 1.00 94.31 112 ILE A O 1
ATOM 844 N N . LEU A 1 113 ? -0.472 5.899 -4.663 1.00 94.56 113 LEU A N 1
ATOM 845 C CA . LEU A 1 113 ? 0.277 6.866 -5.447 1.00 94.56 113 LEU A CA 1
ATOM 846 C C . LEU A 1 113 ? 1.533 6.203 -6.005 1.00 94.56 113 LEU A C 1
ATOM 848 O O . LEU A 1 113 ? 2.508 6.003 -5.288 1.00 94.56 113 LEU A O 1
ATOM 852 N N . SER A 1 114 ? 1.574 5.953 -7.305 1.00 93.00 114 SER A N 1
ATOM 853 C CA . SER A 1 114 ? 2.833 5.650 -7.974 1.00 93.00 114 SER A CA 1
ATOM 854 C C . SER A 1 114 ? 3.600 6.920 -8.303 1.00 93.00 114 SER A C 1
ATOM 856 O O . SER A 1 114 ? 3.038 7.850 -8.877 1.00 93.00 114 SER A O 1
ATOM 858 N N . LEU A 1 115 ? 4.896 6.954 -8.001 1.00 94.00 115 LEU A N 1
ATOM 859 C CA . LEU A 1 115 ? 5.768 8.024 -8.492 1.00 94.00 115 LEU A CA 1
ATOM 860 C C . LEU A 1 115 ? 6.077 7.830 -9.983 1.00 94.00 115 LEU A C 1
ATOM 862 O O . LEU A 1 115 ? 6.197 8.810 -10.713 1.00 94.00 115 LEU A O 1
ATOM 866 N N . ILE A 1 116 ? 6.164 6.580 -10.441 1.00 92.81 116 ILE A N 1
ATOM 867 C CA . ILE A 1 116 ? 6.403 6.258 -11.847 1.00 92.81 116 ILE A CA 1
ATOM 868 C C . ILE A 1 116 ? 5.067 6.176 -12.576 1.00 92.81 116 ILE A C 1
ATOM 870 O O . ILE A 1 116 ? 4.212 5.361 -12.220 1.00 92.81 116 ILE A O 1
ATOM 874 N N . GLY A 1 117 ? 4.916 6.989 -13.614 1.00 92.50 117 GLY A N 1
ATOM 875 C CA . GLY A 1 117 ? 3.765 7.011 -14.520 1.00 92.50 117 GLY A CA 1
ATOM 876 C C . GLY A 1 117 ? 4.166 7.060 -15.991 1.00 92.50 117 GLY A C 1
ATOM 877 O O . GLY A 1 117 ? 3.300 6.984 -16.855 1.00 92.50 117 GLY A O 1
ATOM 878 N N . ASP A 1 118 ? 5.465 7.134 -16.282 1.00 94.06 118 ASP A N 1
ATOM 879 C CA . ASP A 1 118 ? 6.022 7.032 -17.625 1.00 94.06 118 ASP A CA 1
ATOM 880 C C . ASP A 1 118 ? 6.921 5.788 -17.708 1.00 94.06 118 ASP A C 1
ATOM 882 O 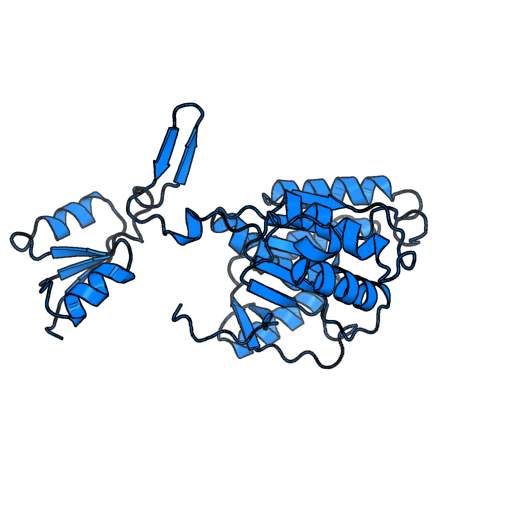O . ASP A 1 118 ? 8.056 5.775 -17.235 1.00 94.06 118 ASP A O 1
ATOM 886 N N . TYR A 1 119 ? 6.410 4.724 -18.330 1.00 92.38 119 TYR A N 1
ATOM 887 C CA . TYR A 1 119 ? 7.129 3.454 -18.491 1.00 92.38 119 TYR A CA 1
ATOM 888 C C . TYR A 1 119 ? 7.882 3.341 -19.819 1.00 92.38 119 TYR A C 1
ATOM 890 O O . TYR A 1 119 ? 8.336 2.255 -20.174 1.00 92.38 119 TYR A O 1
ATOM 898 N N . THR A 1 120 ? 8.040 4.433 -20.574 1.00 95.06 120 THR A N 1
ATOM 899 C CA . THR A 1 120 ? 8.646 4.388 -21.922 1.00 95.06 120 THR A CA 1
ATOM 900 C C . THR A 1 120 ? 10.102 3.929 -21.926 1.00 95.06 120 THR A C 1
ATOM 902 O O . THR A 1 120 ? 10.613 3.492 -22.958 1.00 95.06 120 THR A O 1
ATOM 905 N N . ASN A 1 121 ? 10.785 4.001 -20.780 1.00 93.44 121 ASN A N 1
ATOM 906 C CA . ASN A 1 121 ? 12.140 3.491 -20.600 1.00 93.44 121 ASN A CA 1
ATOM 907 C C . ASN A 1 121 ? 12.206 2.122 -19.901 1.00 93.44 121 ASN A C 1
ATOM 909 O O . ASN A 1 121 ? 13.310 1.669 -19.603 1.00 93.44 121 ASN A O 1
ATOM 913 N N . TRP A 1 122 ? 11.072 1.450 -19.665 1.00 92.00 122 TRP A N 1
ATOM 914 C CA . TRP A 1 122 ? 11.021 0.166 -18.968 1.00 92.00 122 TRP A CA 1
ATOM 915 C C . TRP A 1 122 ? 10.837 -1.013 -19.948 1.00 92.00 122 TRP A C 1
ATOM 917 O O . TRP A 1 122 ? 9.751 -1.205 -20.504 1.00 92.00 122 TRP A O 1
ATOM 927 N N . PRO A 1 123 ? 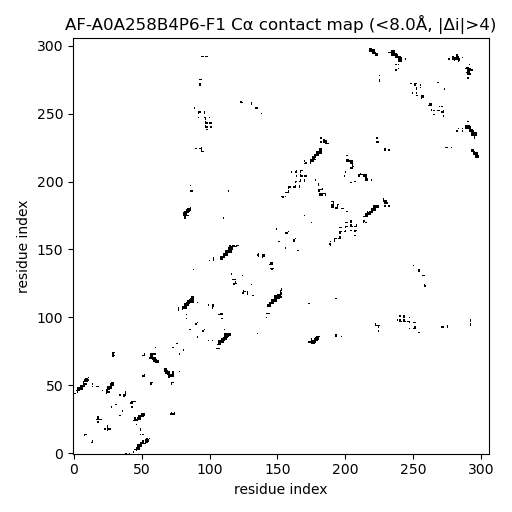11.876 -1.845 -20.183 1.00 93.19 123 PRO A N 1
ATOM 928 C CA . PRO A 1 123 ? 11.843 -2.885 -21.217 1.00 93.19 123 PRO A CA 1
ATOM 929 C C . PRO A 1 123 ? 10.691 -3.907 -21.144 1.00 93.19 123 PRO A C 1
ATOM 931 O O . PRO A 1 123 ? 10.175 -4.255 -22.212 1.00 93.19 123 PRO A O 1
ATOM 934 N N . PRO A 1 124 ? 10.250 -4.396 -19.962 1.00 90.75 124 PRO A N 1
ATOM 935 C CA . PRO A 1 124 ? 9.203 -5.423 -19.869 1.00 90.75 124 PRO A CA 1
ATOM 936 C C . PRO A 1 124 ? 7.889 -5.045 -20.564 1.00 90.75 124 PRO A C 1
ATOM 938 O O . PRO A 1 124 ? 7.218 -5.887 -21.173 1.00 90.75 124 PRO A O 1
ATOM 941 N N . VAL A 1 125 ? 7.547 -3.757 -20.554 1.00 93.50 125 VAL A N 1
ATOM 942 C CA . VAL A 1 125 ? 6.299 -3.231 -21.126 1.00 93.50 125 VAL A CA 1
ATOM 943 C C . VAL A 1 125 ? 6.521 -2.346 -22.345 1.00 93.50 125 VAL A C 1
ATOM 945 O O . VAL A 1 125 ? 5.605 -1.632 -22.732 1.00 93.50 125 VAL A O 1
ATOM 948 N N . LYS A 1 126 ? 7.688 -2.427 -22.997 1.00 95.19 126 LYS A N 1
ATOM 949 C CA . LYS A 1 126 ? 7.981 -1.645 -24.206 1.00 95.19 126 LYS A CA 1
ATOM 950 C C . LYS A 1 126 ? 6.876 -1.798 -25.264 1.00 95.19 126 LYS A C 1
ATOM 952 O O . LYS A 1 126 ? 6.590 -2.919 -25.697 1.00 95.19 126 LYS A O 1
ATOM 957 N N . GLY A 1 127 ? 6.287 -0.676 -25.680 1.00 96.31 127 GLY A N 1
ATOM 958 C CA . GLY A 1 127 ? 5.152 -0.592 -26.610 1.00 96.31 127 GLY A CA 1
ATOM 959 C C . GLY A 1 127 ? 3.783 -0.928 -25.999 1.00 96.31 127 GLY A C 1
ATOM 960 O O . GLY A 1 127 ? 2.806 -1.074 -26.730 1.00 96.31 127 GLY A O 1
ATOM 961 N N . ARG A 1 128 ? 3.710 -1.114 -24.678 1.00 96.94 128 ARG A N 1
ATOM 962 C CA . ARG A 1 128 ? 2.524 -1.498 -23.892 1.00 96.94 128 ARG A CA 1
ATOM 963 C C . ARG A 1 128 ? 2.411 -0.689 -22.591 1.00 96.94 128 ARG A C 1
ATOM 965 O O . ARG A 1 128 ? 1.713 -1.096 -21.661 1.00 96.94 128 ARG A O 1
ATOM 972 N N . GLU A 1 129 ? 3.100 0.441 -22.519 1.00 95.06 129 GLU A N 1
ATOM 973 C CA . GLU A 1 129 ? 3.229 1.304 -21.347 1.00 95.06 129 GLU A CA 1
ATOM 974 C C . GLU A 1 129 ? 1.868 1.845 -20.911 1.00 95.06 129 GLU A C 1
ATOM 976 O O . GLU A 1 129 ? 1.480 1.705 -19.753 1.00 95.06 129 GLU A O 1
ATOM 981 N N . GLN A 1 130 ? 1.096 2.388 -21.858 1.00 96.00 130 GLN A N 1
ATOM 982 C CA . GLN A 1 130 ? -0.240 2.907 -21.562 1.00 96.00 130 GLN A CA 1
ATOM 983 C C . GLN A 1 130 ? -1.173 1.798 -21.067 1.00 96.00 130 GLN A C 1
ATOM 985 O O . GLN A 1 130 ? -1.938 2.005 -20.130 1.00 96.00 130 GLN A O 1
ATOM 990 N N . GLY A 1 131 ? -1.083 0.603 -21.657 1.00 96.69 131 GLY A N 1
ATOM 991 C CA . GLY A 1 131 ? -1.888 -0.535 -21.221 1.00 96.69 131 GLY A CA 1
ATOM 992 C C . GLY A 1 131 ? -1.550 -0.991 -19.797 1.00 96.69 131 GLY A C 1
ATOM 993 O O . GLY A 1 131 ? -2.448 -1.429 -19.089 1.00 96.69 131 GLY A O 1
ATOM 994 N N . LEU A 1 132 ? -0.301 -0.820 -19.336 1.00 94.94 132 LEU A N 1
ATOM 995 C CA . LEU A 1 132 ? 0.068 -1.091 -17.943 1.00 94.94 132 LEU A CA 1
ATOM 996 C C . LEU A 1 132 ? -0.631 -0.116 -16.991 1.00 94.94 132 LEU A C 1
ATOM 998 O O . LEU A 1 132 ? -1.166 -0.543 -15.969 1.00 94.94 132 LEU A O 1
ATOM 1002 N N . LEU A 1 133 ? -0.634 1.180 -17.323 1.00 94.50 133 LEU A N 1
ATOM 1003 C CA . LEU A 1 133 ? -1.294 2.212 -16.519 1.00 94.50 133 LEU A CA 1
ATOM 1004 C C . LEU A 1 133 ? -2.798 1.954 -16.418 1.00 94.50 133 LEU A C 1
ATOM 1006 O O . LEU A 1 133 ? -3.350 1.974 -15.319 1.00 94.50 133 LEU A O 1
ATOM 1010 N N . GLU A 1 134 ? -3.450 1.684 -17.549 1.00 96.94 134 GLU A N 1
ATOM 1011 C CA . GLU A 1 134 ? -4.891 1.427 -17.583 1.00 96.94 134 GLU A CA 1
ATOM 1012 C C . GLU A 1 134 ? -5.253 0.127 -16.863 1.00 96.94 134 GLU A C 1
ATOM 1014 O O . GLU A 1 134 ? -6.169 0.130 -16.041 1.00 96.94 134 GLU A O 1
ATOM 1019 N N . LEU A 1 135 ? -4.485 -0.951 -17.062 1.00 96.38 135 LEU A N 1
ATOM 1020 C CA . LEU A 1 135 ? -4.677 -2.192 -16.314 1.00 96.38 135 LEU A CA 1
ATOM 1021 C C . LEU A 1 135 ? -4.497 -1.970 -14.808 1.00 96.38 135 LEU A C 1
ATOM 1023 O O . LEU A 1 135 ? -5.313 -2.437 -14.022 1.00 96.38 135 LEU A O 1
ATOM 1027 N N . SER A 1 136 ? -3.461 -1.241 -14.392 1.00 94.94 136 SER A N 1
ATOM 1028 C CA . SER A 1 136 ? -3.195 -0.982 -12.971 1.00 94.94 136 SER A CA 1
ATOM 1029 C C . SER A 1 136 ? -4.344 -0.210 -12.317 1.00 94.94 136 SER A C 1
ATOM 1031 O O . SER A 1 136 ? -4.795 -0.581 -11.233 1.00 94.94 136 SER A O 1
ATOM 1033 N N . LYS A 1 137 ? -4.874 0.820 -12.995 1.00 95.94 137 LYS A N 1
ATOM 1034 C CA . LYS A 1 137 ? -6.067 1.556 -12.542 1.00 95.94 137 LYS A CA 1
ATOM 1035 C C . LYS A 1 137 ? -7.297 0.660 -12.488 1.00 95.94 137 LYS A C 1
ATOM 1037 O O . LYS A 1 137 ? -8.026 0.710 -11.504 1.00 95.94 137 LYS A O 1
ATOM 1042 N N . GLN A 1 138 ? -7.518 -0.155 -13.518 1.00 97.44 138 GLN A N 1
ATOM 1043 C CA . GLN A 1 138 ? -8.652 -1.069 -13.581 1.00 97.44 138 GLN A CA 1
ATOM 1044 C C . GLN A 1 138 ? -8.612 -2.077 -12.426 1.00 97.44 138 GLN A C 1
ATOM 1046 O O . GLN A 1 138 ? -9.590 -2.204 -11.696 1.00 97.44 138 GLN A O 1
ATOM 1051 N N . LEU A 1 139 ? -7.477 -2.752 -12.215 1.00 96.50 139 LEU A N 1
ATOM 1052 C CA . LEU A 1 139 ? -7.311 -3.746 -11.151 1.00 96.50 139 LEU A CA 1
ATOM 1053 C C . LEU A 1 139 ? -7.500 -3.144 -9.755 1.00 96.50 139 LEU A C 1
ATOM 1055 O O . LEU A 1 139 ? -8.083 -3.797 -8.887 1.00 96.50 139 LEU A O 1
ATOM 1059 N N . ALA A 1 140 ? -7.019 -1.917 -9.538 1.00 94.06 140 ALA A N 1
ATOM 1060 C CA . ALA A 1 140 ? -7.243 -1.184 -8.298 1.00 94.06 140 ALA A CA 1
ATOM 1061 C C . ALA A 1 140 ? -8.728 -0.813 -8.124 1.00 94.06 140 ALA A C 1
ATOM 1063 O O . ALA A 1 140 ? -9.311 -1.085 -7.075 1.00 94.06 140 ALA A O 1
ATOM 1064 N N . ALA A 1 141 ? -9.372 -0.280 -9.167 1.00 94.75 141 ALA A N 1
ATOM 1065 C CA . ALA A 1 141 ? -10.774 0.131 -9.132 1.00 94.75 141 ALA A CA 1
ATOM 1066 C C . ALA A 1 141 ? -11.736 -1.047 -8.896 1.00 94.75 141 ALA A C 1
ATOM 1068 O O . ALA A 1 141 ? -12.661 -0.921 -8.097 1.00 94.75 141 ALA A O 1
ATOM 1069 N N . GLU A 1 142 ? -11.478 -2.211 -9.507 1.00 95.25 142 GLU A N 1
ATOM 1070 C CA . GLU A 1 142 ? -12.202 -3.472 -9.248 1.00 95.25 142 GLU A CA 1
ATOM 1071 C C . GLU A 1 142 ? -12.198 -3.857 -7.755 1.00 95.25 142 GLU A C 1
ATOM 1073 O O . GLU A 1 142 ? -13.087 -4.564 -7.288 1.00 95.25 142 GLU A O 1
ATOM 1078 N N . ARG A 1 143 ? -11.204 -3.375 -6.999 1.00 93.75 143 ARG A N 1
ATOM 1079 C CA . ARG A 1 143 ? -11.000 -3.634 -5.568 1.00 93.75 143 ARG A CA 1
ATOM 1080 C C . ARG A 1 143 ? -11.378 -2.447 -4.684 1.00 93.75 143 ARG A C 1
ATOM 1082 O O . ARG A 1 143 ? -11.082 -2.487 -3.498 1.00 93.75 143 ARG A O 1
ATOM 1089 N N . GLY A 1 144 ? -11.997 -1.396 -5.229 1.00 91.31 144 GLY A N 1
ATOM 1090 C CA . GLY A 1 144 ? -12.359 -0.187 -4.480 1.00 91.31 144 GLY A CA 1
ATOM 1091 C C . GLY A 1 144 ? -11.173 0.715 -4.114 1.00 91.31 144 GLY A C 1
ATOM 1092 O O . GLY A 1 144 ? -11.277 1.511 -3.183 1.00 91.31 144 GLY A O 1
ATOM 1093 N N . ILE A 1 145 ? -10.049 0.590 -4.825 1.00 92.50 145 ILE A N 1
ATOM 1094 C CA . ILE A 1 145 ? -8.819 1.350 -4.587 1.00 92.50 145 ILE A CA 1
ATOM 1095 C C . ILE A 1 145 ? -8.635 2.398 -5.689 1.00 92.50 145 ILE A C 1
ATOM 1097 O O . ILE A 1 145 ? -8.702 2.100 -6.882 1.00 92.50 145 ILE A O 1
ATOM 1101 N N . GLU A 1 146 ? -8.363 3.637 -5.293 1.00 93.38 146 GLU A N 1
ATOM 1102 C CA . GLU A 1 146 ? -8.015 4.725 -6.202 1.00 93.38 146 GLU A CA 1
ATOM 1103 C C . GLU A 1 146 ? -6.521 4.661 -6.548 1.00 93.38 146 GLU A C 1
ATOM 1105 O O . GLU A 1 146 ? -5.673 4.690 -5.661 1.00 93.38 146 GLU A O 1
ATOM 1110 N N . MET A 1 147 ? -6.180 4.611 -7.835 1.00 92.62 147 MET A N 1
ATOM 1111 C CA . MET A 1 147 ? -4.791 4.558 -8.299 1.00 92.62 147 MET A CA 1
ATOM 1112 C C . MET A 1 147 ? -4.391 5.873 -8.973 1.00 92.62 147 MET A C 1
ATOM 1114 O O . MET A 1 147 ? -4.995 6.283 -9.967 1.00 92.62 147 MET A O 1
ATOM 1118 N N . ARG A 1 148 ? -3.343 6.519 -8.463 1.00 93.50 148 ARG A N 1
ATOM 1119 C CA . ARG A 1 148 ? -2.772 7.770 -8.976 1.00 93.50 148 ARG A CA 1
ATOM 1120 C C . ARG A 1 148 ? -1.326 7.577 -9.408 1.00 93.50 148 ARG A C 1
ATOM 1122 O O . ARG A 1 148 ? -0.621 6.714 -8.894 1.00 93.50 148 ARG A O 1
ATOM 1129 N N . PHE A 1 149 ? -0.882 8.427 -10.326 1.00 93.88 149 PHE A N 1
ATOM 1130 C CA . PHE A 1 149 ? 0.466 8.399 -10.882 1.00 93.88 149 PHE A CA 1
ATOM 1131 C C . PHE A 1 149 ? 1.038 9.815 -10.924 1.00 93.88 149 PHE A C 1
ATOM 1133 O O . PHE A 1 149 ? 0.339 10.751 -11.315 1.00 93.88 149 PHE A O 1
ATOM 1140 N N . LEU A 1 150 ? 2.308 9.966 -10.558 1.00 94.00 150 LEU A N 1
ATOM 1141 C CA . LEU A 1 150 ? 3.133 11.083 -11.008 1.00 94.00 150 LEU A CA 1
ATOM 1142 C C . LEU A 1 150 ? 3.786 10.707 -12.341 1.00 94.00 150 LEU A C 1
ATOM 1144 O O . LEU A 1 150 ? 3.882 9.535 -12.685 1.00 94.00 150 LEU A O 1
ATOM 1148 N N . ASN A 1 151 ? 4.222 11.696 -13.116 1.00 94.38 151 ASN A N 1
ATOM 1149 C CA . ASN A 1 151 ? 4.717 11.475 -14.476 1.00 94.38 151 ASN A CA 1
ATOM 1150 C C . ASN A 1 151 ? 6.244 11.281 -14.534 1.00 94.38 151 ASN A C 1
ATOM 1152 O O . ASN A 1 151 ? 6.906 11.830 -15.415 1.00 94.38 151 ASN A O 1
ATOM 1156 N N . TYR A 1 152 ? 6.821 10.564 -13.563 1.00 94.69 152 TYR A N 1
ATOM 1157 C CA . TYR A 1 152 ? 8.248 10.237 -13.584 1.00 94.69 152 TYR A CA 1
ATOM 1158 C C . TYR A 1 152 ? 8.505 8.920 -14.317 1.00 94.69 152 TYR A C 1
ATOM 1160 O O . TYR A 1 152 ? 7.635 8.048 -14.391 1.00 94.69 152 TYR A O 1
ATOM 1168 N N . LYS A 1 153 ? 9.725 8.791 -14.844 1.00 94.12 153 LYS A N 1
ATOM 1169 C CA . LYS A 1 153 ? 10.255 7.557 -15.434 1.00 94.12 153 LYS A CA 1
ATOM 1170 C C . LYS A 1 153 ? 10.931 6.694 -14.376 1.00 94.12 153 LYS A C 1
ATOM 1172 O O . LYS A 1 153 ? 11.430 7.231 -13.389 1.00 94.12 153 LYS A O 1
ATOM 1177 N N . SER A 1 154 ? 11.019 5.385 -14.612 1.00 89.44 154 SER A N 1
ATOM 1178 C CA . SER A 1 154 ? 11.874 4.513 -13.790 1.00 89.44 154 SER A CA 1
ATOM 1179 C C . SER A 1 154 ? 13.328 4.980 -13.862 1.00 89.44 154 SER A C 1
ATOM 1181 O O . SER A 1 154 ? 13.787 5.372 -14.938 1.00 89.44 154 SER A O 1
ATOM 1183 N N . LEU A 1 155 ? 14.032 4.998 -12.727 1.00 89.25 155 LEU A N 1
ATOM 1184 C CA . LEU A 1 155 ? 15.369 5.587 -12.568 1.00 89.25 155 LEU A CA 1
ATOM 1185 C C . LEU A 1 155 ? 15.457 7.047 -13.052 1.00 89.25 155 LEU A C 1
ATOM 1187 O O . LEU A 1 155 ? 16.524 7.525 -13.435 1.00 89.25 155 LEU A O 1
ATOM 1191 N N . GLY A 1 156 ? 14.322 7.748 -13.086 1.00 91.50 156 GLY A N 1
ATOM 1192 C CA . GLY A 1 156 ? 14.175 9.084 -13.661 1.00 91.50 156 GLY A CA 1
ATOM 1193 C C . GLY A 1 156 ? 13.785 10.157 -12.650 1.00 91.50 156 GLY A C 1
ATOM 1194 O O . GLY A 1 156 ? 13.379 11.243 -13.060 1.00 91.50 156 GLY A O 1
ATOM 1195 N N . PHE A 1 157 ? 13.857 9.863 -11.350 1.00 92.75 157 PHE A N 1
ATOM 1196 C CA . PHE A 1 157 ? 13.535 10.810 -10.288 1.00 92.75 157 PHE A CA 1
ATOM 1197 C C . PHE A 1 157 ? 14.513 10.706 -9.115 1.00 92.75 157 PHE A C 1
ATOM 1199 O O . PHE A 1 157 ? 15.037 9.645 -8.795 1.00 92.75 157 PHE A O 1
ATOM 1206 N N . GLU A 1 158 ? 14.727 11.838 -8.450 1.00 95.25 158 GLU A N 1
ATOM 1207 C CA . GLU A 1 158 ? 15.613 11.984 -7.294 1.00 95.25 158 GLU A CA 1
ATOM 1208 C C . GLU A 1 158 ? 14.864 12.669 -6.138 1.00 95.25 158 GLU A C 1
ATOM 1210 O O . GLU A 1 158 ? 13.854 13.343 -6.376 1.00 95.25 158 GLU A O 1
ATOM 1215 N N . PRO A 1 159 ? 15.337 12.575 -4.880 1.00 95.56 159 PRO A N 1
ATOM 1216 C CA . PRO A 1 159 ? 14.700 13.204 -3.721 1.00 95.56 159 PRO A CA 1
ATOM 1217 C C . PRO A 1 159 ? 14.950 14.724 -3.629 1.00 95.56 159 PRO A C 1
ATOM 1219 O O . PRO A 1 159 ? 15.384 15.254 -2.597 1.00 95.56 159 PRO A O 1
ATOM 1222 N N . THR A 1 160 ? 14.642 15.447 -4.703 1.00 98.06 160 THR A N 1
ATOM 1223 C CA . THR A 1 160 ? 14.713 16.907 -4.799 1.00 98.06 160 THR A CA 1
ATOM 1224 C C . THR A 1 160 ? 13.546 17.586 -4.073 1.00 98.06 160 THR A C 1
ATOM 1226 O O . THR A 1 160 ? 12.592 16.951 -3.623 1.00 98.06 160 THR A O 1
ATOM 1229 N N . LEU A 1 161 ? 13.611 18.913 -3.916 1.00 98.00 161 LEU A N 1
ATOM 1230 C CA . LEU A 1 161 ? 12.492 19.678 -3.352 1.00 98.00 161 LEU A CA 1
ATOM 1231 C C . LEU A 1 161 ? 11.240 19.604 -4.241 1.00 98.00 161 LEU A C 1
ATOM 1233 O O . LEU A 1 161 ? 10.126 19.597 -3.725 1.00 98.00 161 LEU A O 1
ATOM 1237 N N . GLU A 1 162 ? 11.424 19.540 -5.558 1.00 97.81 162 GLU A N 1
ATOM 1238 C CA . GLU A 1 162 ? 10.340 19.443 -6.535 1.00 97.81 162 GLU A CA 1
ATOM 1239 C C . GLU A 1 162 ? 9.561 18.133 -6.382 1.00 97.81 162 GLU A C 1
ATOM 1241 O O . GLU A 1 162 ? 8.346 18.163 -6.199 1.00 97.81 162 GLU A O 1
ATOM 1246 N N . THR A 1 163 ? 10.252 16.989 -6.353 1.00 96.50 163 THR A N 1
ATOM 1247 C CA . THR A 1 163 ? 9.603 15.674 -6.216 1.00 96.50 163 THR A CA 1
ATOM 1248 C C . THR A 1 163 ? 8.922 15.515 -4.856 1.00 96.50 163 THR A C 1
ATOM 1250 O O . THR A 1 163 ? 7.802 15.009 -4.768 1.00 96.50 163 THR A O 1
ATOM 1253 N N . LYS A 1 164 ? 9.535 16.041 -3.786 1.00 98.00 164 LYS A N 1
ATOM 1254 C CA . LYS A 1 164 ? 8.923 16.112 -2.445 1.00 98.00 164 LYS A CA 1
ATOM 1255 C C . LYS A 1 164 ? 7.643 16.944 -2.437 1.00 98.00 164 LYS A C 1
ATOM 1257 O O . LYS A 1 164 ? 6.668 16.544 -1.805 1.00 98.00 164 LYS A O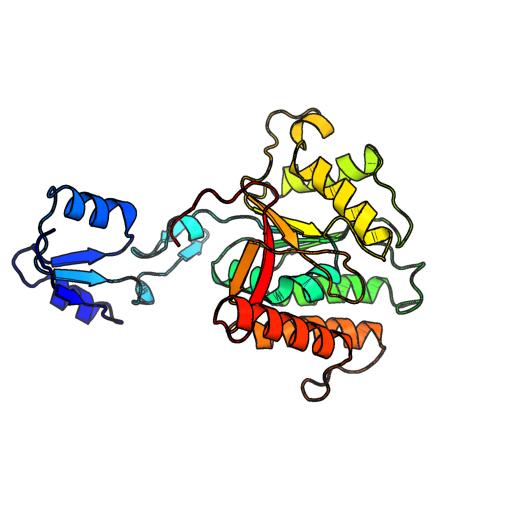 1
ATOM 1262 N N . ARG A 1 165 ? 7.623 18.082 -3.138 1.00 98.38 165 ARG A N 1
ATOM 1263 C CA . ARG A 1 165 ? 6.424 18.923 -3.276 1.00 98.38 165 ARG A CA 1
ATOM 1264 C C . ARG A 1 165 ? 5.334 18.234 -4.085 1.00 98.38 165 ARG A C 1
ATOM 1266 O O . ARG A 1 165 ? 4.184 18.298 -3.672 1.00 98.38 165 ARG A O 1
ATOM 1273 N N . ALA A 1 166 ? 5.684 17.527 -5.158 1.00 97.50 166 ALA A N 1
ATOM 1274 C CA . ALA A 1 166 ? 4.716 16.779 -5.958 1.00 97.50 166 ALA A CA 1
ATOM 1275 C C . ALA A 1 166 ? 3.969 15.724 -5.121 1.00 97.50 166 ALA A C 1
ATOM 1277 O O . ALA A 1 166 ? 2.746 15.640 -5.184 1.00 97.50 166 ALA A O 1
ATOM 1278 N N . VAL A 1 167 ? 4.675 14.975 -4.265 1.00 96.56 167 VAL A N 1
ATOM 1279 C CA . VAL A 1 167 ? 4.017 14.042 -3.332 1.00 96.56 167 VAL A CA 1
ATOM 1280 C C . VAL A 1 167 ? 3.242 14.792 -2.244 1.00 96.56 167 VAL A C 1
ATOM 1282 O O . VAL A 1 167 ? 2.135 14.387 -1.900 1.00 96.56 167 VAL A O 1
ATOM 1285 N N . ALA A 1 168 ? 3.762 15.910 -1.730 1.00 97.50 168 ALA A N 1
ATOM 1286 C CA . ALA A 1 168 ? 3.057 16.708 -0.726 1.00 97.50 168 ALA A CA 1
ATOM 1287 C C . ALA A 1 168 ? 1.729 17.293 -1.250 1.00 97.50 168 ALA A C 1
ATOM 1289 O O . ALA A 1 168 ? 0.773 17.374 -0.483 1.00 97.50 168 ALA A O 1
ATOM 1290 N N . GLU A 1 169 ? 1.630 17.647 -2.537 1.00 97.81 169 GLU A N 1
ATOM 1291 C CA . GLU A 1 169 ? 0.359 18.029 -3.175 1.00 97.81 169 GLU A CA 1
ATOM 1292 C C . GLU A 1 169 ? -0.668 16.895 -3.109 1.00 97.81 169 GLU A C 1
ATOM 1294 O O . GLU A 1 169 ? -1.824 17.119 -2.753 1.00 97.81 169 GLU A O 1
ATOM 1299 N N . VAL A 1 170 ? -0.242 15.654 -3.365 1.00 95.62 170 VAL A N 1
ATOM 1300 C CA . VAL A 1 170 ? -1.127 14.489 -3.233 1.00 95.62 170 VAL A CA 1
ATOM 1301 C C . VAL A 1 170 ? -1.544 14.284 -1.778 1.00 95.62 170 VAL A C 1
ATOM 1303 O O . VAL A 1 170 ? -2.712 14.014 -1.520 1.00 95.62 170 VAL A O 1
ATOM 1306 N N . VAL A 1 171 ? -0.634 14.464 -0.816 1.00 94.38 171 VAL A N 1
ATOM 1307 C CA . VAL A 1 171 ? -0.969 14.411 0.619 1.00 94.38 171 VAL A CA 1
ATOM 1308 C C . VAL A 1 171 ? -1.998 15.484 0.987 1.00 94.38 171 VAL A C 1
ATOM 1310 O O . VAL A 1 171 ? -2.933 15.192 1.728 1.00 94.38 171 VAL A O 1
ATOM 1313 N N . ALA A 1 172 ? -1.874 16.701 0.452 1.00 96.00 172 ALA A N 1
ATOM 1314 C CA . ALA A 1 172 ? -2.812 17.795 0.702 1.00 96.00 172 ALA A CA 1
ATOM 1315 C C . ALA A 1 172 ? -4.219 17.530 0.142 1.00 96.00 172 ALA A C 1
ATOM 1317 O O . ALA A 1 172 ? -5.207 17.923 0.765 1.00 96.00 172 ALA A O 1
ATOM 1318 N N . ASP A 1 173 ? -4.310 16.853 -1.004 1.00 94.69 173 ASP A N 1
ATOM 1319 C CA . ASP A 1 173 ? -5.583 16.466 -1.615 1.00 94.69 173 ASP A CA 1
ATOM 1320 C C . ASP A 1 173 ? -6.215 15.242 -0.930 1.00 94.69 173 ASP A C 1
ATOM 1322 O O . ASP A 1 173 ? -7.391 15.251 -0.567 1.00 94.69 173 ASP A O 1
ATOM 1326 N N . VAL A 1 174 ? -5.424 14.188 -0.708 1.00 91.69 174 VAL A N 1
ATOM 1327 C CA . VAL A 1 174 ? -5.898 12.919 -0.135 1.00 91.69 174 VAL A CA 1
ATOM 1328 C C . VAL A 1 174 ? -6.190 13.045 1.359 1.00 91.69 174 VAL A C 1
ATOM 1330 O O . VAL A 1 174 ? -7.133 12.416 1.835 1.00 91.69 174 VAL A O 1
ATOM 1333 N N . LYS A 1 175 ? -5.412 13.865 2.078 1.00 93.75 175 LYS A N 1
ATOM 1334 C CA . LYS A 1 175 ? -5.491 14.096 3.531 1.00 93.75 175 LYS A CA 1
ATOM 1335 C C . LYS A 1 175 ? -5.455 12.794 4.346 1.00 93.75 175 LYS A C 1
ATOM 1337 O O . LYS A 1 175 ? -6.364 12.562 5.138 1.00 93.75 175 LYS A O 1
ATOM 1342 N N . PRO A 1 176 ? -4.446 11.925 4.143 1.00 89.81 176 PRO A N 1
ATOM 1343 C CA . PRO A 1 176 ? -4.400 10.627 4.800 1.00 89.81 176 PRO A CA 1
ATOM 1344 C C . PRO A 1 176 ? -4.241 10.743 6.310 1.00 89.81 176 PRO A C 1
ATOM 1346 O O . PRO A 1 176 ? -3.445 11.541 6.798 1.00 89.81 176 PRO A O 1
ATOM 1349 N N . ASP A 1 177 ? -4.926 9.863 7.032 1.00 84.31 177 ASP A N 1
ATOM 1350 C CA . ASP A 1 177 ? -4.693 9.628 8.455 1.00 84.31 177 ASP A CA 1
ATOM 1351 C C . ASP A 1 177 ? -3.618 8.558 8.667 1.00 84.31 177 ASP A C 1
ATOM 1353 O O . ASP A 1 177 ? -2.872 8.604 9.647 1.00 84.31 177 ASP A O 1
ATOM 1357 N N . THR A 1 178 ? -3.539 7.597 7.740 1.00 88.12 178 THR A N 1
ATOM 1358 C CA . THR A 1 178 ? -2.551 6.516 7.729 1.00 88.12 178 THR A CA 1
ATOM 1359 C C . THR A 1 178 ? -1.812 6.498 6.395 1.00 88.12 178 THR A C 1
ATOM 1361 O O . THR A 1 178 ? -2.416 6.619 5.336 1.00 88.12 178 THR A O 1
ATOM 1364 N N . ALA A 1 179 ? -0.496 6.329 6.409 1.00 92.00 179 ALA A N 1
ATOM 1365 C CA . ALA A 1 179 ? 0.293 6.227 5.188 1.00 92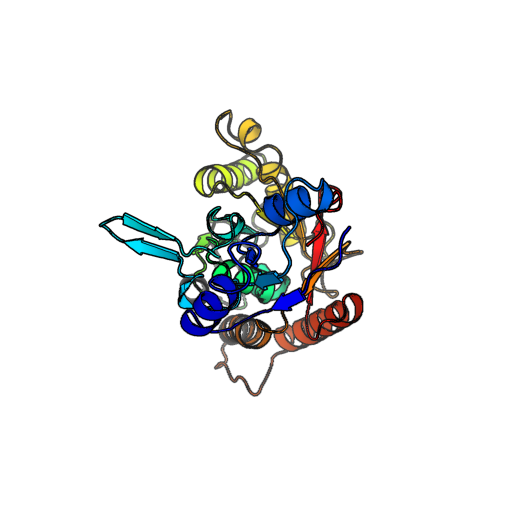.00 179 ALA A CA 1
ATOM 1366 C C . ALA A 1 179 ? 1.321 5.100 5.263 1.00 92.00 179 ALA A C 1
ATOM 1368 O O . ALA A 1 179 ? 1.867 4.798 6.325 1.00 92.00 179 ALA A O 1
ATOM 1369 N N . PHE A 1 180 ? 1.605 4.517 4.105 1.00 93.75 180 PHE A N 1
ATOM 1370 C CA . PHE A 1 180 ? 2.563 3.444 3.914 1.00 93.75 180 PHE A CA 1
ATOM 1371 C C . PHE A 1 180 ? 3.599 3.873 2.876 1.00 93.75 180 PHE A C 1
ATOM 1373 O O . PHE A 1 180 ? 3.263 4.384 1.807 1.00 93.75 180 PHE A O 1
ATOM 1380 N N . MET A 1 181 ? 4.874 3.656 3.178 1.00 93.56 181 MET A N 1
ATOM 1381 C CA . MET A 1 181 ? 5.971 3.935 2.251 1.00 93.56 181 MET A CA 1
ATOM 1382 C C . MET A 1 181 ? 7.015 2.820 2.278 1.00 93.56 181 MET A C 1
ATOM 1384 O O . MET A 1 181 ? 7.124 2.083 3.254 1.00 93.56 181 MET A O 1
ATOM 1388 N N . LEU A 1 182 ? 7.791 2.700 1.206 1.00 93.00 182 LEU A N 1
ATOM 1389 C CA . LEU A 1 182 ? 8.831 1.678 1.087 1.00 93.00 182 LEU A CA 1
ATOM 1390 C C . LEU A 1 182 ? 9.917 1.837 2.145 1.00 93.00 182 LEU A C 1
ATOM 1392 O O . LEU A 1 182 ? 10.292 2.956 2.504 1.00 93.00 182 LEU A O 1
ATOM 1396 N N . TRP A 1 183 ? 10.452 0.718 2.620 1.00 94.50 183 TRP A N 1
ATOM 1397 C CA . TRP A 1 183 ? 11.619 0.696 3.494 1.00 94.50 183 TRP A CA 1
ATOM 1398 C C . TRP A 1 183 ? 12.811 1.441 2.856 1.00 94.50 183 TRP A C 1
ATOM 1400 O O . TRP A 1 183 ? 13.094 1.242 1.678 1.00 94.50 183 TRP A O 1
ATOM 1410 N N . PRO A 1 184 ? 13.537 2.292 3.608 1.00 93.56 184 PRO A N 1
ATOM 1411 C CA . PRO A 1 184 ? 14.548 3.184 3.038 1.00 93.56 184 PRO A CA 1
ATOM 1412 C C . PRO A 1 184 ? 15.877 2.514 2.671 1.00 93.56 184 PRO A C 1
ATOM 1414 O O . PRO A 1 184 ? 16.722 3.193 2.101 1.00 93.56 184 PRO A O 1
ATOM 1417 N N . ARG A 1 185 ? 16.111 1.245 3.040 1.00 94.88 185 ARG A N 1
ATOM 1418 C CA . ARG A 1 185 ? 17.343 0.514 2.684 1.00 94.88 185 ARG A CA 1
ATOM 1419 C C . ARG A 1 185 ? 17.025 -0.639 1.750 1.00 94.88 185 ARG A C 1
ATOM 1421 O O . ARG A 1 185 ? 16.598 -1.703 2.204 1.00 94.88 185 ARG A O 1
ATOM 1428 N N . ASP A 1 186 ? 17.264 -0.444 0.467 1.00 92.31 186 ASP A N 1
ATOM 1429 C CA . ASP A 1 186 ? 16.846 -1.382 -0.566 1.00 92.31 186 ASP A CA 1
ATOM 1430 C C . ASP A 1 186 ? 17.879 -1.446 -1.697 1.00 92.31 186 ASP A C 1
ATOM 1432 O O . ASP A 1 186 ? 18.612 -0.496 -1.946 1.00 92.31 186 ASP A O 1
ATOM 1436 N N . ARG A 1 187 ? 17.977 -2.584 -2.384 1.00 91.56 187 ARG A N 1
ATOM 1437 C CA . ARG A 1 187 ? 18.886 -2.737 -3.528 1.00 91.56 187 ARG A CA 1
ATOM 1438 C C . ARG A 1 187 ? 18.407 -1.994 -4.772 1.00 91.56 187 ARG A C 1
ATOM 1440 O O . ARG A 1 187 ? 19.214 -1.800 -5.680 1.00 91.56 187 ARG A O 1
ATOM 1447 N N . HIS A 1 188 ? 17.124 -1.642 -4.852 1.00 89.88 188 HIS A N 1
ATOM 1448 C CA . HIS A 1 188 ? 16.565 -0.906 -5.977 1.00 89.88 188 HIS A CA 1
ATOM 1449 C C . HIS A 1 188 ? 16.594 0.613 -5.707 1.00 89.88 188 HIS A C 1
ATOM 1451 O O . HIS A 1 188 ? 15.880 1.083 -4.818 1.00 89.88 188 HIS A O 1
ATOM 1457 N N . PRO A 1 189 ? 17.344 1.415 -6.491 1.00 91.31 189 PRO A N 1
ATOM 1458 C CA . PRO A 1 189 ? 17.472 2.858 -6.261 1.00 91.31 189 PRO A CA 1
ATOM 1459 C C . PRO A 1 189 ? 16.144 3.627 -6.269 1.00 91.31 189 PRO A C 1
ATOM 1461 O O . PRO A 1 189 ? 15.967 4.539 -5.461 1.00 91.31 189 PRO A O 1
ATOM 1464 N N . ASP A 1 190 ? 15.185 3.243 -7.125 1.00 91.38 190 ASP A N 1
ATOM 1465 C CA . ASP A 1 190 ? 13.855 3.879 -7.129 1.00 91.38 190 ASP A CA 1
ATOM 1466 C C . ASP A 1 190 ? 13.123 3.694 -5.789 1.00 91.38 190 ASP A C 1
ATOM 1468 O O . ASP A 1 190 ? 12.441 4.619 -5.352 1.00 91.38 190 ASP A O 1
ATOM 1472 N N . HIS A 1 191 ? 13.297 2.559 -5.093 1.00 91.50 191 HIS A N 1
ATOM 1473 C CA . HIS A 1 191 ? 12.669 2.340 -3.786 1.00 91.50 191 HIS A CA 1
ATOM 1474 C C . HIS A 1 191 ? 13.261 3.282 -2.730 1.00 91.50 191 HIS A C 1
ATOM 1476 O O . HIS A 1 191 ? 12.519 3.913 -1.974 1.00 91.50 191 HIS A O 1
ATOM 1482 N N . GLU A 1 192 ? 14.591 3.431 -2.698 1.00 93.81 192 GLU A N 1
ATOM 1483 C CA . GLU A 1 192 ? 15.268 4.337 -1.762 1.00 93.81 192 GLU A CA 1
ATOM 1484 C C . GLU A 1 192 ? 14.885 5.802 -2.030 1.00 93.81 192 GLU A C 1
ATOM 1486 O O . GLU A 1 192 ? 14.538 6.544 -1.102 1.00 93.81 192 GLU A O 1
ATOM 1491 N N . ALA A 1 193 ? 14.866 6.215 -3.304 1.00 94.50 193 ALA A N 1
ATOM 1492 C CA . ALA A 1 193 ? 14.443 7.552 -3.709 1.00 94.50 193 ALA A CA 1
ATOM 1493 C C . ALA A 1 193 ? 12.972 7.811 -3.350 1.00 94.50 193 ALA A C 1
ATOM 1495 O O . ALA A 1 193 ? 12.655 8.842 -2.747 1.00 94.50 193 ALA A O 1
ATOM 1496 N N . ALA A 1 194 ? 12.076 6.869 -3.658 1.00 93.88 194 ALA A N 1
ATOM 1497 C CA . ALA A 1 194 ? 10.657 6.970 -3.331 1.00 93.88 194 ALA A CA 1
ATOM 1498 C C . ALA A 1 194 ? 10.425 7.048 -1.816 1.00 93.88 194 ALA A C 1
ATOM 1500 O O . ALA A 1 194 ? 9.658 7.903 -1.366 1.00 93.88 194 ALA A O 1
ATOM 1501 N N . SER A 1 195 ? 11.129 6.233 -1.023 1.00 93.94 195 SER A N 1
ATOM 1502 C CA . SER A 1 195 ? 11.081 6.285 0.442 1.00 93.94 195 SER A CA 1
ATOM 1503 C C . SER A 1 195 ? 11.494 7.662 0.962 1.00 93.94 195 SER A C 1
ATOM 1505 O O . SER A 1 195 ? 10.768 8.279 1.743 1.00 93.94 195 SER A O 1
ATOM 1507 N N . ALA A 1 196 ? 12.614 8.207 0.474 1.00 95.44 196 ALA A N 1
ATOM 1508 C CA . ALA A 1 196 ? 13.118 9.511 0.899 1.00 95.44 196 ALA A CA 1
ATOM 1509 C C . ALA A 1 196 ? 12.173 10.673 0.532 1.00 95.44 196 ALA A C 1
ATOM 1511 O O . ALA A 1 196 ? 11.993 11.608 1.322 1.00 95.44 196 ALA A O 1
ATOM 1512 N N . ILE A 1 197 ? 11.556 10.619 -0.653 1.00 96.56 197 ILE A N 1
ATOM 1513 C CA . ILE A 1 197 ? 10.552 11.594 -1.104 1.00 96.56 197 ILE A CA 1
ATOM 1514 C C . ILE A 1 197 ? 9.308 11.522 -0.214 1.00 96.56 197 ILE A C 1
ATOM 1516 O O . ILE A 1 197 ? 8.889 12.542 0.342 1.00 96.56 197 ILE A O 1
ATOM 1520 N N . CYS A 1 198 ? 8.746 10.321 -0.046 1.00 95.75 198 CYS A N 1
ATOM 1521 C CA . CYS A 1 198 ? 7.527 10.104 0.728 1.00 95.75 198 CYS A CA 1
ATOM 1522 C C . CYS A 1 198 ? 7.728 10.455 2.201 1.00 95.75 198 CYS A C 1
ATOM 1524 O O . CYS A 1 198 ? 6.878 11.120 2.782 1.00 95.75 198 CYS A O 1
ATOM 1526 N N . HIS A 1 199 ? 8.873 10.111 2.792 1.00 94.81 199 HIS A N 1
ATOM 1527 C CA . HIS A 1 199 ? 9.183 10.460 4.175 1.00 94.81 199 HIS A CA 1
ATOM 1528 C C . HIS A 1 199 ? 9.088 11.974 4.406 1.00 94.81 199 HIS A C 1
ATOM 1530 O O . HIS A 1 199 ? 8.407 12.420 5.328 1.00 94.81 199 HIS A O 1
ATOM 1536 N N . ALA A 1 200 ? 9.703 12.789 3.542 1.00 95.44 200 ALA A N 1
ATOM 1537 C CA . ALA A 1 200 ? 9.617 14.243 3.664 1.00 95.44 200 ALA A CA 1
ATOM 1538 C C . ALA A 1 200 ? 8.179 14.758 3.469 1.00 95.44 200 ALA A C 1
ATOM 1540 O O . ALA A 1 200 ? 7.713 15.588 4.256 1.00 95.44 200 ALA A O 1
ATOM 1541 N N . ALA A 1 201 ? 7.479 14.253 2.449 1.00 95.88 201 ALA A N 1
ATOM 1542 C CA . ALA A 1 201 ? 6.122 14.668 2.107 1.00 95.88 201 ALA A CA 1
ATOM 1543 C C . ALA A 1 201 ? 5.082 14.286 3.169 1.00 95.88 201 ALA A C 1
ATOM 1545 O O . ALA A 1 201 ? 4.170 15.060 3.422 1.00 95.88 201 ALA A O 1
ATOM 1546 N N . LEU A 1 202 ? 5.230 13.140 3.830 1.00 93.81 202 LEU A N 1
ATOM 1547 C CA . LEU A 1 202 ? 4.315 12.688 4.879 1.00 93.81 202 LEU A CA 1
ATOM 1548 C C . LEU A 1 202 ? 4.611 13.360 6.228 1.00 93.81 202 LEU A C 1
ATOM 1550 O O . LEU A 1 202 ? 3.707 13.542 7.034 1.00 93.81 202 LEU A O 1
ATOM 1554 N N . TYR A 1 203 ? 5.853 13.777 6.493 1.00 93.69 203 TYR A N 1
ATOM 1555 C CA . TYR A 1 203 ? 6.209 14.391 7.778 1.00 93.69 203 TYR A CA 1
ATOM 1556 C C . TYR A 1 203 ? 6.054 15.904 7.812 1.00 93.69 203 TYR A C 1
ATOM 1558 O O . TYR A 1 203 ? 5.708 16.456 8.857 1.00 93.69 203 TYR A O 1
ATOM 1566 N N . GLN A 1 204 ? 6.357 16.578 6.705 1.00 95.88 204 GLN A N 1
ATOM 1567 C CA . GLN A 1 204 ? 6.397 18.036 6.627 1.00 95.88 204 GLN A CA 1
ATOM 1568 C C . GLN A 1 204 ? 5.640 18.584 5.397 1.00 95.88 204 GLN A C 1
ATOM 1570 O O . GLN A 1 204 ? 6.147 19.514 4.761 1.00 95.88 204 GLN A O 1
ATOM 1575 N N . PRO A 1 205 ? 4.436 18.076 5.044 1.00 96.19 205 PRO A N 1
ATOM 1576 C CA . PRO A 1 205 ? 3.727 18.520 3.843 1.00 96.19 205 PRO A CA 1
ATOM 1577 C C . PRO A 1 205 ? 3.417 20.020 3.892 1.00 96.19 205 PRO A C 1
ATOM 1579 O O . PRO A 1 205 ? 3.725 20.737 2.944 1.00 96.19 205 PRO A O 1
ATOM 1582 N N . ALA A 1 206 ? 2.919 20.526 5.027 1.00 97.62 206 ALA A N 1
ATOM 1583 C CA . ALA A 1 206 ? 2.639 21.950 5.219 1.00 97.62 206 ALA A CA 1
ATOM 1584 C C . ALA A 1 206 ? 3.852 22.837 4.923 1.00 97.62 206 ALA A C 1
ATOM 1586 O O . ALA A 1 206 ? 3.746 23.838 4.220 1.00 97.62 206 ALA A O 1
ATOM 1587 N N . ARG A 1 207 ? 5.030 22.445 5.420 1.00 97.69 207 ARG A N 1
ATOM 1588 C CA . ARG A 1 207 ? 6.272 23.205 5.243 1.00 97.69 207 ARG A CA 1
ATOM 1589 C C . ARG A 1 207 ? 6.812 23.108 3.819 1.00 97.69 207 ARG A C 1
ATOM 1591 O O . ARG A 1 207 ? 7.316 24.098 3.299 1.00 97.69 207 ARG A O 1
ATOM 1598 N N . LEU A 1 208 ? 6.718 21.935 3.191 1.00 98.00 208 LEU A N 1
ATOM 1599 C CA . LEU A 1 208 ? 7.117 21.752 1.793 1.00 98.00 208 LEU A CA 1
ATOM 1600 C C . LEU A 1 208 ? 6.289 22.639 0.861 1.00 98.00 208 LEU A C 1
ATOM 1602 O O . LEU A 1 208 ? 6.830 23.189 -0.100 1.00 98.00 208 LEU A O 1
ATOM 1606 N N . LEU A 1 209 ? 5.006 22.793 1.179 1.00 98.31 209 LEU A N 1
ATOM 1607 C CA . LEU A 1 209 ? 4.021 23.496 0.365 1.00 98.31 209 LEU A CA 1
ATOM 1608 C C . LEU A 1 209 ? 3.828 24.970 0.748 1.00 98.31 209 LEU A C 1
ATOM 1610 O O . LEU A 1 209 ? 3.297 25.729 -0.052 1.00 98.31 209 LEU A O 1
ATOM 1614 N N . GLY A 1 210 ? 4.239 25.379 1.950 1.00 97.81 210 GLY A N 1
ATOM 1615 C CA . GLY A 1 210 ? 3.925 26.703 2.494 1.00 97.81 210 GLY A CA 1
ATOM 1616 C C . GLY A 1 210 ? 2.438 26.882 2.834 1.00 97.81 210 GLY A C 1
ATOM 1617 O O . GLY A 1 210 ? 1.912 27.975 2.657 1.00 97.81 210 GLY A O 1
ATOM 1618 N N . ARG A 1 211 ? 1.763 25.811 3.278 1.00 98.06 211 ARG A N 1
ATOM 1619 C CA . ARG A 1 211 ? 0.308 25.739 3.520 1.00 98.06 211 ARG A CA 1
ATOM 1620 C C . ARG A 1 211 ? -0.004 25.138 4.895 1.00 98.06 211 ARG A C 1
ATOM 1622 O O . ARG A 1 211 ? 0.114 23.927 5.076 1.00 98.06 211 ARG A O 1
ATOM 1629 N N . GLU A 1 212 ? -0.361 25.962 5.880 1.00 95.69 212 GLU A N 1
ATOM 1630 C CA . GLU A 1 212 ? -0.559 25.545 7.287 1.00 95.69 212 GLU A CA 1
ATOM 1631 C C . GLU A 1 212 ? -1.777 24.626 7.512 1.00 95.69 212 GLU A C 1
ATOM 1633 O O . GLU A 1 212 ? -1.854 23.870 8.494 1.00 95.69 212 GLU A O 1
ATOM 1638 N N . GLU A 1 213 ? -2.744 24.675 6.600 1.00 95.44 213 GLU A N 1
ATOM 1639 C CA . GLU A 1 213 ? -3.947 23.851 6.616 1.00 95.44 213 GLU A CA 1
ATOM 1640 C C . GLU A 1 213 ? -3.665 22.379 6.290 1.00 95.44 213 GLU A C 1
ATOM 1642 O O . GLU A 1 213 ? -4.431 21.507 6.702 1.00 95.44 213 GLU A O 1
ATOM 1647 N N . VAL A 1 214 ? -2.554 22.082 5.607 1.00 95.00 214 VAL A N 1
ATOM 1648 C CA . VAL A 1 214 ? -2.187 20.714 5.228 1.00 95.00 214 VAL A CA 1
ATOM 1649 C C . VAL A 1 214 ? -1.656 19.958 6.443 1.00 95.00 214 VAL A C 1
ATOM 1651 O O . VAL A 1 214 ? -0.741 20.412 7.128 1.00 95.00 214 VAL A O 1
ATOM 1654 N N . LYS A 1 215 ? -2.223 18.784 6.727 1.00 92.25 215 LYS A N 1
ATOM 1655 C CA . LYS A 1 215 ? -1.851 17.971 7.892 1.00 92.25 215 LYS A CA 1
ATOM 1656 C C . LYS A 1 215 ? -1.024 16.758 7.486 1.00 92.25 215 LYS A C 1
ATOM 1658 O O . LYS A 1 215 ? -1.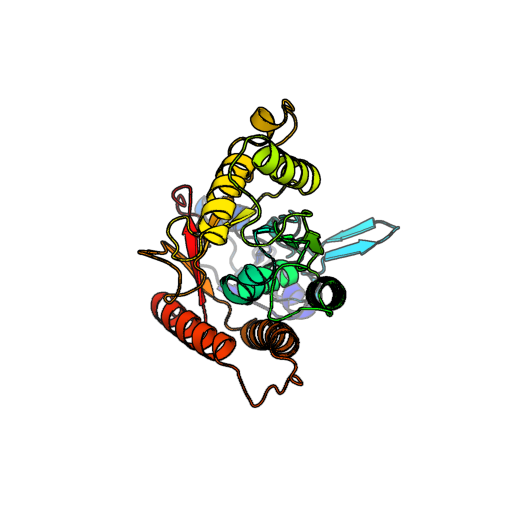214 16.190 6.415 1.00 92.25 215 LYS A O 1
ATOM 1663 N N . SER A 1 216 ? -0.095 16.387 8.361 1.00 92.00 216 SER A N 1
ATOM 1664 C CA . SER A 1 216 ? 0.612 15.111 8.281 1.00 92.00 216 SER A CA 1
ATOM 1665 C C . SER A 1 216 ? -0.306 13.983 8.770 1.00 92.00 216 SER A C 1
ATOM 1667 O O . SER A 1 216 ? -1.032 14.212 9.742 1.00 92.00 216 SER A O 1
ATOM 1669 N N . PRO A 1 217 ? -0.243 12.776 8.181 1.00 89.56 217 PRO A N 1
ATOM 1670 C CA . PRO A 1 217 ? -0.907 11.597 8.729 1.00 89.56 217 PRO A CA 1
ATOM 1671 C C . PRO A 1 217 ? -0.499 11.321 10.178 1.00 89.56 217 PRO A C 1
ATOM 1673 O O . PRO A 1 217 ? 0.655 11.517 10.578 1.00 89.56 217 PRO A O 1
ATOM 1676 N N . SER A 1 218 ? -1.459 10.820 10.951 1.00 85.75 218 SER A N 1
ATOM 1677 C CA . SER A 1 218 ? -1.269 10.401 12.343 1.00 85.75 218 SER A CA 1
ATOM 1678 C C . SER A 1 218 ? -0.412 9.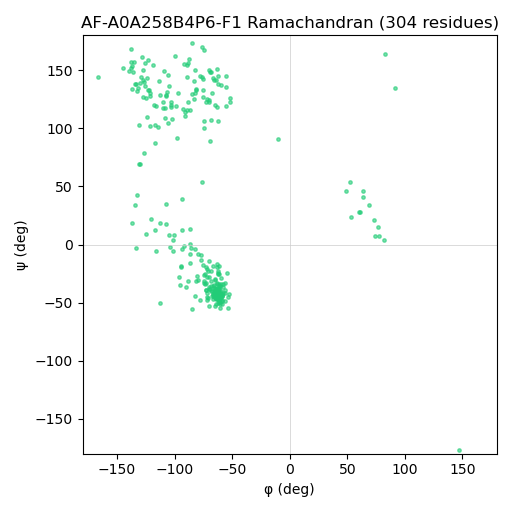139 12.437 1.00 85.75 218 SER A C 1
ATOM 1680 O O . SER A 1 218 ? 0.420 9.020 13.341 1.00 85.75 218 SER A O 1
ATOM 1682 N N . HIS A 1 219 ? -0.576 8.228 11.476 1.00 86.44 219 HIS A N 1
ATOM 1683 C CA . HIS A 1 219 ? 0.124 6.951 11.420 1.00 86.44 219 HIS A CA 1
ATOM 1684 C C . HIS A 1 219 ? 0.918 6.828 10.122 1.00 86.44 219 HIS A C 1
ATOM 1686 O O . HIS A 1 219 ? 0.385 7.007 9.030 1.00 86.44 219 HIS A O 1
ATOM 1692 N N . VAL A 1 220 ? 2.205 6.510 10.232 1.00 89.31 220 VAL A N 1
ATOM 1693 C CA . VAL A 1 220 ? 3.064 6.262 9.072 1.00 89.31 220 VAL A CA 1
ATOM 1694 C C . VAL A 1 220 ? 3.836 4.982 9.317 1.00 89.31 220 VAL A C 1
ATOM 1696 O O . VAL A 1 220 ? 4.425 4.807 10.388 1.00 89.31 220 VAL A O 1
ATOM 1699 N N . TYR A 1 221 ? 3.846 4.114 8.315 1.00 92.19 221 TYR A N 1
ATOM 1700 C CA . TYR A 1 221 ? 4.488 2.812 8.363 1.00 92.19 221 TYR A CA 1
ATOM 1701 C C . TYR A 1 221 ? 5.423 2.627 7.174 1.00 92.19 221 TYR A C 1
ATOM 1703 O O . TYR A 1 221 ? 5.108 3.007 6.044 1.00 92.19 221 TYR A O 1
ATOM 1711 N N . TRP A 1 222 ? 6.558 1.987 7.428 1.00 93.19 222 TRP A N 1
ATOM 1712 C CA . TRP A 1 222 ? 7.357 1.376 6.380 1.00 93.19 222 TRP A CA 1
ATOM 1713 C C . TRP A 1 222 ? 6.923 -0.061 6.126 1.00 93.19 222 TRP A C 1
ATOM 1715 O O . TRP A 1 222 ? 6.629 -0.783 7.079 1.00 93.19 222 TRP A O 1
ATOM 1725 N N . TYR A 1 223 ? 6.966 -0.489 4.869 1.00 93.44 223 TYR A N 1
ATOM 1726 C CA . TYR A 1 223 ? 6.813 -1.889 4.467 1.00 93.44 223 TYR A CA 1
ATOM 1727 C C . TYR A 1 223 ? 8.001 -2.343 3.604 1.00 93.44 223 TYR A C 1
ATOM 1729 O O . TYR A 1 223 ? 8.694 -1.508 3.016 1.00 93.44 223 TYR A O 1
ATOM 1737 N N . ASP A 1 224 ? 8.267 -3.652 3.558 1.00 91.56 224 ASP A N 1
ATOM 1738 C CA . ASP A 1 224 ? 9.301 -4.241 2.703 1.00 91.56 224 ASP A CA 1
ATOM 1739 C C . ASP A 1 224 ? 8.758 -4.667 1.336 1.00 91.56 224 ASP A C 1
ATOM 1741 O O . ASP A 1 224 ? 7.582 -4.987 1.183 1.00 91.56 224 ASP A O 1
ATOM 1745 N N . ASN A 1 225 ? 9.648 -4.730 0.345 1.00 86.12 225 ASN A N 1
ATOM 1746 C CA . ASN A 1 225 ? 9.353 -5.306 -0.970 1.00 86.12 225 ASN A CA 1
ATOM 1747 C C . ASN A 1 225 ? 10.053 -6.667 -1.142 1.00 86.12 225 ASN A C 1
ATOM 1749 O O . ASN A 1 225 ? 10.520 -7.057 -2.211 1.00 86.12 225 ASN A O 1
ATOM 1753 N N . GLY A 1 226 ? 10.147 -7.398 -0.030 1.00 84.00 226 GLY A N 1
ATOM 1754 C CA . GLY A 1 226 ? 10.699 -8.742 0.052 1.00 84.00 226 GLY A CA 1
ATOM 1755 C C . GLY A 1 226 ? 12.228 -8.838 0.159 1.00 84.00 226 GLY A C 1
ATOM 1756 O O . GLY A 1 226 ? 12.974 -7.900 -0.128 1.00 84.00 226 GLY A O 1
ATOM 1757 N N . PRO A 1 227 ? 12.729 -10.017 0.571 1.00 77.94 227 PRO A N 1
ATOM 1758 C CA . PRO A 1 227 ? 14.127 -10.213 0.967 1.00 77.94 227 PRO A CA 1
ATOM 1759 C C . PRO A 1 227 ? 15.134 -10.134 -0.193 1.00 77.94 227 PRO A C 1
ATOM 1761 O O . PRO A 1 227 ? 16.335 -10.036 0.047 1.00 77.94 227 PRO A O 1
ATOM 1764 N N . GLY A 1 228 ? 14.674 -10.192 -1.448 1.00 80.38 228 GLY A N 1
ATOM 1765 C CA . GLY A 1 228 ? 15.541 -10.020 -2.620 1.00 80.38 228 GLY A CA 1
ATOM 1766 C C . GLY A 1 228 ? 16.053 -8.584 -2.787 1.00 80.38 228 GLY A C 1
ATOM 1767 O O . GLY A 1 228 ? 17.154 -8.381 -3.307 1.00 80.38 228 GLY A O 1
ATOM 1768 N N . HIS A 1 229 ? 15.272 -7.621 -2.296 1.00 82.00 229 HIS A N 1
ATOM 1769 C CA . HIS A 1 229 ? 15.472 -6.185 -2.461 1.00 82.00 229 HIS A CA 1
ATOM 1770 C C . HIS A 1 229 ? 15.822 -5.512 -1.133 1.00 82.00 229 HIS A C 1
ATOM 1772 O O . HIS A 1 229 ? 16.833 -4.817 -1.023 1.00 82.00 229 HIS A O 1
ATOM 1778 N N . THR A 1 230 ? 15.028 -5.785 -0.103 1.00 90.62 230 THR A N 1
ATOM 1779 C CA . THR A 1 230 ? 15.041 -5.039 1.150 1.00 90.62 230 THR A CA 1
ATOM 1780 C C . THR A 1 230 ? 16.164 -5.487 2.090 1.00 90.62 230 THR A C 1
ATOM 1782 O O . THR A 1 230 ? 16.359 -6.677 2.344 1.00 90.62 230 THR A O 1
ATOM 1785 N N . ILE A 1 231 ? 16.890 -4.521 2.663 1.00 93.31 231 ILE A N 1
ATOM 1786 C CA . ILE A 1 231 ? 18.056 -4.758 3.521 1.00 93.31 231 ILE A CA 1
ATOM 1787 C C . ILE A 1 231 ? 17.738 -4.403 4.980 1.00 93.31 231 ILE A C 1
ATOM 1789 O O . ILE A 1 231 ? 17.515 -3.241 5.339 1.00 93.31 231 ILE A O 1
ATOM 1793 N N . GLY A 1 232 ? 17.796 -5.416 5.851 1.00 92.81 232 GLY A N 1
ATOM 1794 C CA . GLY A 1 232 ? 17.716 -5.248 7.306 1.00 92.81 232 GLY A CA 1
ATOM 1795 C C . GLY A 1 232 ? 16.380 -4.679 7.783 1.00 92.81 232 GLY A C 1
ATOM 1796 O O . GLY A 1 232 ? 16.380 -3.724 8.560 1.00 92.81 232 GLY A O 1
ATOM 1797 N N . PHE A 1 233 ? 15.270 -5.215 7.269 1.00 93.62 233 PHE A N 1
ATOM 1798 C CA . PHE A 1 233 ? 13.918 -4.858 7.693 1.00 93.62 233 PHE A CA 1
ATOM 1799 C C . PHE A 1 233 ? 13.469 -5.702 8.891 1.00 93.62 233 PHE A C 1
ATOM 1801 O O . PHE A 1 233 ? 13.291 -6.920 8.793 1.00 93.62 233 PHE A O 1
ATOM 1808 N N . GLU A 1 234 ? 13.258 -5.025 10.016 1.00 92.81 234 GLU A N 1
ATOM 1809 C CA . GLU A 1 234 ? 12.844 -5.610 11.292 1.00 92.81 234 GLU A CA 1
ATOM 1810 C C . GLU A 1 234 ? 11.465 -5.060 11.686 1.00 92.81 234 GLU A C 1
ATOM 1812 O O . GLU A 1 234 ? 11.385 -4.028 12.362 1.00 92.81 234 GLU A O 1
ATOM 1817 N N . PRO A 1 235 ? 10.366 -5.690 11.238 1.00 91.69 235 PRO A N 1
ATOM 1818 C CA . PRO A 1 235 ? 9.032 -5.178 11.514 1.00 91.69 235 PRO A CA 1
ATOM 1819 C C . PRO A 1 235 ? 8.668 -5.307 12.992 1.00 91.69 235 PRO A C 1
ATOM 1821 O O . PRO A 1 235 ? 9.057 -6.256 13.672 1.00 91.69 235 PRO A O 1
ATOM 1824 N N . ASP A 1 236 ? 7.864 -4.359 13.458 1.00 88.50 236 ASP A N 1
ATOM 1825 C CA . ASP A 1 236 ? 7.281 -4.325 14.804 1.00 88.50 236 ASP A CA 1
ATOM 1826 C C . ASP A 1 236 ? 5.751 -4.415 14.792 1.00 88.50 236 ASP A C 1
ATOM 1828 O O . ASP A 1 236 ? 5.127 -4.526 15.843 1.00 88.50 236 ASP A O 1
ATOM 1832 N N . THR A 1 237 ? 5.150 -4.393 13.606 1.00 87.25 237 THR A N 1
ATOM 1833 C CA . THR A 1 237 ? 3.706 -4.394 13.409 1.00 87.25 237 THR A CA 1
ATOM 1834 C C . THR A 1 237 ? 3.355 -5.453 12.370 1.00 87.25 237 THR A C 1
ATOM 1836 O O . THR A 1 237 ? 4.011 -5.549 11.334 1.00 87.25 237 THR A O 1
ATOM 1839 N N . TYR A 1 238 ? 2.321 -6.250 12.634 1.00 89.06 238 TYR A N 1
ATOM 1840 C CA . TYR A 1 238 ? 1.856 -7.313 11.743 1.00 89.06 238 TYR A CA 1
ATOM 1841 C C . TYR A 1 238 ? 0.353 -7.180 11.531 1.00 89.06 238 TYR A C 1
ATOM 1843 O O . TYR A 1 238 ? -0.390 -6.923 12.477 1.00 89.06 238 TYR A O 1
ATOM 1851 N N . VAL A 1 239 ? -0.096 -7.388 10.298 1.00 88.94 239 VAL A N 1
ATOM 1852 C CA . VAL A 1 239 ? -1.512 -7.404 9.929 1.00 88.94 239 VAL A CA 1
ATOM 1853 C C . VAL A 1 239 ? -1.839 -8.789 9.399 1.00 88.94 239 VAL A C 1
ATOM 1855 O O . VAL A 1 239 ? -1.245 -9.230 8.417 1.00 88.94 239 VAL A O 1
ATOM 1858 N N . ASP A 1 240 ? -2.772 -9.480 10.053 1.00 93.12 240 ASP A N 1
ATOM 1859 C CA . ASP A 1 240 ? -3.351 -10.712 9.519 1.00 93.12 240 ASP A CA 1
ATOM 1860 C C . ASP A 1 240 ? -4.135 -10.385 8.243 1.00 93.12 240 ASP A C 1
ATOM 1862 O O . ASP A 1 240 ? -5.079 -9.590 8.272 1.00 93.12 240 ASP A O 1
ATOM 1866 N N . VAL A 1 241 ? -3.725 -10.999 7.135 1.00 94.94 241 VAL A N 1
ATOM 1867 C CA . VAL A 1 241 ? -4.348 -10.840 5.815 1.00 94.94 241 VAL A CA 1
ATOM 1868 C C . VAL A 1 241 ? -4.860 -12.171 5.261 1.00 94.94 241 VAL A C 1
ATOM 1870 O O . VAL A 1 241 ? -4.980 -12.371 4.052 1.00 94.94 241 VAL A O 1
ATOM 1873 N N . SER A 1 242 ? -5.103 -13.143 6.144 1.00 95.94 242 SER A N 1
ATOM 1874 C CA . SER A 1 242 ? -5.452 -14.512 5.760 1.00 95.94 242 SER A CA 1
ATOM 1875 C C . SER A 1 242 ? -6.758 -14.589 4.968 1.00 95.94 242 SER A C 1
ATOM 1877 O O . SER A 1 242 ? -6.858 -15.417 4.061 1.00 95.94 242 SER A O 1
ATOM 1879 N N . SER A 1 243 ? -7.742 -13.741 5.287 1.00 95.25 243 SER A N 1
ATOM 1880 C CA . SER A 1 243 ? -9.015 -13.642 4.560 1.00 95.25 243 SER A CA 1
ATOM 1881 C C . SER A 1 243 ? -8.870 -12.944 3.209 1.00 95.25 243 SER A C 1
ATOM 1883 O O . SER A 1 243 ? -9.575 -13.291 2.264 1.00 95.25 243 SER A O 1
ATOM 1885 N N . GLU A 1 244 ? -7.934 -12.005 3.088 1.00 96.25 244 GLU A N 1
ATOM 1886 C CA . GLU A 1 244 ? -7.708 -11.219 1.871 1.00 96.25 244 GLU A CA 1
ATOM 1887 C C . GLU A 1 244 ? -6.764 -11.919 0.886 1.00 96.25 244 GLU A C 1
ATOM 1889 O O . GLU A 1 244 ? -6.713 -11.553 -0.290 1.00 96.25 244 GLU A O 1
ATOM 1894 N N . TRP A 1 245 ? -6.031 -12.940 1.343 1.00 96.12 245 TRP A N 1
ATOM 1895 C CA . TRP A 1 245 ? -4.966 -13.581 0.576 1.00 96.12 245 TRP A CA 1
ATOM 1896 C C . TRP A 1 245 ? -5.364 -14.054 -0.834 1.00 96.12 245 TRP A C 1
ATOM 1898 O O . TRP A 1 245 ? -4.595 -13.803 -1.764 1.00 96.12 245 TRP A O 1
ATOM 1908 N N . PRO A 1 246 ? -6.539 -14.682 -1.063 1.00 95.94 246 PRO A N 1
ATOM 1909 C CA . PRO A 1 246 ? -6.939 -15.080 -2.414 1.00 95.94 246 PRO A CA 1
ATOM 1910 C C . PRO A 1 246 ? -7.037 -13.891 -3.383 1.00 95.94 246 PRO A C 1
ATOM 1912 O O . PRO A 1 246 ? -6.503 -13.949 -4.489 1.00 95.94 246 PRO A O 1
ATOM 1915 N N . ALA A 1 247 ? -7.652 -12.787 -2.948 1.00 96.31 247 ALA A N 1
ATOM 1916 C CA . ALA A 1 247 ? -7.816 -11.583 -3.762 1.00 96.31 247 ALA A CA 1
ATOM 1917 C C . ALA A 1 247 ? -6.497 -10.810 -3.938 1.00 96.31 247 ALA A C 1
ATOM 1919 O O . ALA A 1 247 ? -6.265 -10.223 -4.999 1.00 96.31 247 ALA A O 1
ATOM 1920 N N . ALA A 1 248 ? -5.623 -10.839 -2.925 1.00 95.75 248 ALA A N 1
ATOM 1921 C CA . ALA A 1 248 ? -4.268 -10.299 -2.999 1.00 95.75 248 ALA A CA 1
ATOM 1922 C C . ALA A 1 248 ? -3.418 -11.049 -4.038 1.00 95.75 248 ALA A C 1
ATOM 1924 O O . ALA A 1 248 ? -2.777 -10.427 -4.884 1.00 95.75 248 ALA A O 1
ATOM 1925 N N . GLY A 1 249 ? -3.463 -12.384 -4.017 1.00 95.81 249 GLY A N 1
ATOM 1926 C CA . GLY A 1 249 ? -2.733 -13.220 -4.966 1.00 95.81 249 GLY A CA 1
ATOM 1927 C C . GLY A 1 249 ? -3.224 -13.061 -6.404 1.00 95.81 249 GLY A C 1
ATOM 1928 O O . GLY A 1 249 ? -2.413 -12.954 -7.322 1.00 95.81 249 GLY A O 1
ATOM 1929 N N . GLU A 1 250 ? -4.542 -12.970 -6.606 1.00 96.69 250 GLU A N 1
ATOM 1930 C CA . GLU A 1 250 ? -5.122 -12.676 -7.921 1.00 96.69 250 GLU A CA 1
ATOM 1931 C C . GLU A 1 250 ? -4.675 -11.307 -8.448 1.00 96.69 250 GLU A C 1
ATOM 1933 O O . GLU A 1 250 ? -4.322 -11.177 -9.620 1.00 96.69 250 GLU A O 1
ATOM 1938 N N . TRP A 1 251 ? -4.647 -10.289 -7.582 1.00 96.06 251 TRP A N 1
ATOM 1939 C CA . TRP A 1 251 ? -4.236 -8.939 -7.963 1.00 96.06 251 TRP A CA 1
ATOM 1940 C C . TRP A 1 251 ? -2.802 -8.905 -8.488 1.00 96.06 251 TRP A C 1
ATOM 1942 O O . TRP A 1 251 ? -2.563 -8.446 -9.609 1.00 96.06 251 TRP A O 1
ATOM 1952 N N . LEU A 1 252 ? -1.864 -9.427 -7.694 1.00 94.81 252 LEU A N 1
ATOM 1953 C CA . LEU A 1 252 ? -0.457 -9.491 -8.065 1.00 94.81 252 LEU A CA 1
ATOM 1954 C C . LEU A 1 252 ? -0.263 -10.360 -9.313 1.00 94.81 252 LEU A C 1
ATOM 1956 O O . LEU A 1 252 ? 0.418 -9.948 -10.249 1.00 94.81 252 LEU A O 1
ATOM 1960 N N . GLY A 1 253 ? -0.912 -11.525 -9.367 1.00 95.62 253 GLY A N 1
ATOM 1961 C CA . GLY A 1 253 ? -0.795 -12.454 -10.489 1.00 95.62 253 GLY A CA 1
ATOM 1962 C C . GLY A 1 253 ? -1.273 -11.863 -11.818 1.00 95.62 253 GLY A C 1
ATOM 1963 O O . GLY A 1 253 ? -0.588 -12.011 -12.829 1.00 95.62 253 GLY A O 1
ATOM 1964 N N . ARG A 1 254 ? -2.400 -11.136 -11.835 1.00 96.31 254 ARG A N 1
ATOM 1965 C CA . ARG A 1 254 ? -2.898 -10.460 -13.049 1.00 96.31 254 ARG A CA 1
ATOM 1966 C C . ARG A 1 254 ? -1.950 -9.358 -13.520 1.00 96.31 254 ARG A C 1
ATOM 1968 O O . ARG A 1 254 ? -1.706 -9.240 -14.722 1.00 96.31 254 ARG A O 1
ATOM 1975 N N . LEU A 1 255 ? -1.381 -8.584 -12.593 1.00 94.44 255 LEU A N 1
ATOM 1976 C CA . LEU A 1 255 ? -0.385 -7.562 -12.924 1.00 94.44 255 LEU A CA 1
ATOM 1977 C C . LEU A 1 255 ? 0.886 -8.198 -13.513 1.00 94.44 255 LEU A C 1
ATOM 1979 O O . LEU A 1 255 ? 1.376 -7.766 -14.558 1.00 94.44 255 LEU A O 1
ATOM 1983 N N . MET A 1 256 ? 1.393 -9.261 -12.887 1.00 94.06 256 MET A N 1
ATOM 1984 C CA . MET A 1 256 ? 2.605 -9.953 -13.332 1.00 94.06 256 MET A CA 1
ATOM 1985 C C . MET A 1 256 ? 2.421 -10.696 -14.656 1.00 94.06 256 MET A C 1
ATOM 1987 O O . MET A 1 256 ? 3.341 -10.696 -15.475 1.00 94.06 256 MET A O 1
ATOM 1991 N N . ALA A 1 257 ? 1.247 -11.277 -14.911 1.00 95.44 257 ALA A N 1
ATOM 1992 C CA . ALA A 1 257 ? 0.915 -11.886 -16.198 1.00 95.44 257 ALA A CA 1
ATOM 1993 C C . ALA A 1 257 ? 1.024 -10.856 -17.338 1.00 95.44 257 ALA A C 1
ATOM 1995 O O . ALA A 1 257 ? 1.695 -11.096 -18.347 1.00 95.44 257 ALA A O 1
ATOM 1996 N N . TYR A 1 258 ? 0.497 -9.642 -17.126 1.00 95.75 258 TYR A N 1
ATOM 1997 C CA . TYR A 1 258 ? 0.644 -8.552 -18.090 1.00 95.75 258 TYR A CA 1
ATOM 1998 C C . TYR A 1 258 ? 2.108 -8.167 -18.321 1.00 95.75 258 TYR A C 1
ATOM 2000 O O . TYR A 1 258 ? 2.538 -8.022 -19.470 1.00 95.75 258 TYR A O 1
ATOM 2008 N N . VAL A 1 259 ? 2.902 -8.009 -17.258 1.00 92.88 259 VAL A N 1
ATOM 2009 C CA . VAL A 1 259 ? 4.332 -7.675 -17.379 1.00 92.88 259 VAL A CA 1
ATOM 2010 C C . VAL A 1 259 ? 5.068 -8.746 -18.191 1.00 92.88 259 VAL A C 1
ATOM 2012 O O . VAL A 1 259 ? 5.827 -8.405 -19.101 1.00 92.88 259 VAL A O 1
ATOM 2015 N N . ARG A 1 260 ? 4.769 -10.026 -17.944 1.00 93.94 260 ARG A N 1
ATOM 2016 C CA . ARG A 1 260 ? 5.402 -11.184 -18.594 1.00 93.94 260 ARG A CA 1
ATOM 2017 C C . ARG A 1 260 ? 4.879 -11.501 -19.999 1.00 93.94 260 ARG A C 1
ATOM 2019 O O . ARG A 1 260 ? 5.521 -12.274 -20.700 1.00 93.94 260 ARG A O 1
ATOM 2026 N N . LYS A 1 261 ? 3.805 -10.841 -20.454 1.00 94.94 261 LYS A N 1
ATOM 2027 C CA . LYS A 1 261 ? 3.122 -11.112 -21.740 1.00 94.94 261 LYS A CA 1
ATOM 2028 C C . LYS A 1 261 ? 2.517 -12.519 -21.789 1.00 94.94 261 LYS A C 1
ATOM 2030 O O . LYS A 1 261 ? 2.596 -13.200 -22.808 1.00 94.94 261 LYS A O 1
ATOM 2035 N N . GLU A 1 262 ? 1.920 -12.928 -20.681 1.00 94.75 262 GLU A N 1
ATOM 2036 C CA . GLU A 1 262 ? 1.256 -14.216 -20.517 1.00 94.75 262 GLU A CA 1
ATOM 2037 C C . GLU A 1 262 ? -0.198 -14.000 -20.088 1.00 94.75 262 GLU A C 1
ATOM 2039 O O . GLU A 1 262 ? -0.546 -12.951 -19.539 1.00 94.75 262 GLU A O 1
ATOM 2044 N N . ASP A 1 263 ? -1.040 -15.007 -20.309 1.00 94.12 263 ASP A N 1
ATOM 2045 C CA . ASP A 1 263 ? -2.379 -15.035 -19.731 1.00 94.12 263 ASP A CA 1
ATOM 2046 C C . ASP A 1 263 ? -2.299 -15.385 -18.242 1.00 94.12 263 ASP A C 1
ATOM 2048 O O . ASP A 1 263 ? -1.493 -16.217 -17.816 1.00 94.12 263 ASP A O 1
ATOM 2052 N N . TYR A 1 264 ? -3.148 -14.753 -17.433 1.00 95.44 264 TYR A N 1
ATOM 2053 C CA . TYR A 1 264 ? -3.240 -15.079 -16.015 1.00 95.44 264 TYR A CA 1
ATOM 2054 C C . TYR A 1 264 ? -3.885 -16.458 -15.822 1.00 95.44 264 TYR A C 1
ATOM 2056 O O . TYR A 1 264 ? -5.013 -16.688 -16.255 1.00 95.44 264 TYR A O 1
ATOM 2064 N N . ASP A 1 265 ? -3.182 -17.349 -15.122 1.00 93.75 265 ASP A N 1
ATOM 2065 C CA . ASP A 1 265 ? -3.660 -18.677 -14.741 1.00 93.75 265 ASP A CA 1
ATOM 2066 C C . ASP A 1 265 ? -3.554 -18.827 -13.210 1.00 93.75 265 ASP A C 1
ATOM 2068 O O . ASP A 1 265 ? -2.442 -18.926 -12.682 1.00 93.75 265 ASP A O 1
ATOM 2072 N N . PRO A 1 266 ? -4.678 -18.856 -12.465 1.00 91.81 266 PRO A N 1
ATOM 2073 C CA . PRO A 1 266 ? -4.653 -18.988 -11.007 1.00 91.81 266 PRO A CA 1
ATOM 2074 C C . PRO A 1 266 ? -4.050 -20.319 -10.527 1.00 91.81 266 PRO A C 1
ATOM 2076 O O . PRO A 1 266 ? -3.685 -20.427 -9.357 1.00 91.81 266 PRO A O 1
ATOM 2079 N N . ALA A 1 267 ? -3.928 -21.328 -11.398 1.00 92.25 267 ALA A N 1
ATOM 2080 C CA . ALA A 1 267 ? -3.293 -22.604 -11.079 1.00 92.25 267 ALA A CA 1
ATOM 2081 C C . ALA A 1 267 ? -1.767 -22.598 -11.288 1.00 92.25 267 ALA A C 1
ATOM 2083 O O . ALA A 1 267 ? -1.102 -23.568 -10.918 1.00 92.25 267 ALA A O 1
ATOM 2084 N N . LYS A 1 268 ? -1.201 -21.533 -11.875 1.00 90.75 268 LYS A N 1
ATOM 2085 C CA . LYS A 1 268 ? 0.234 -21.400 -12.167 1.00 90.75 268 LYS A CA 1
ATOM 2086 C C . LYS A 1 268 ? 0.784 -20.096 -11.586 1.00 90.75 268 LYS A C 1
ATOM 2088 O O . LYS A 1 268 ? 0.960 -19.121 -12.319 1.00 90.75 268 LYS A O 1
ATOM 2093 N N . PRO A 1 269 ? 1.051 -20.061 -10.270 1.00 87.00 269 PRO A N 1
ATOM 2094 C CA . PRO A 1 269 ? 1.647 -18.894 -9.640 1.00 87.00 269 PRO A CA 1
ATOM 2095 C C . PRO A 1 269 ? 3.040 -18.629 -10.218 1.00 87.00 269 PRO A C 1
ATOM 2097 O O . PRO A 1 269 ? 3.829 -19.546 -10.449 1.00 87.00 269 PRO A O 1
ATOM 2100 N N . ASP A 1 270 ? 3.337 -17.357 -10.468 1.00 91.00 270 ASP A N 1
ATOM 2101 C CA . ASP A 1 270 ? 4.664 -16.944 -10.909 1.00 91.00 270 ASP A CA 1
ATOM 2102 C C . ASP A 1 270 ? 5.629 -16.725 -9.746 1.00 91.00 270 ASP A C 1
ATOM 2104 O O . ASP A 1 270 ? 5.249 -16.757 -8.577 1.00 91.00 270 ASP A O 1
ATOM 2108 N N . ALA A 1 271 ? 6.896 -16.478 -10.078 1.00 91.25 271 ALA A N 1
ATOM 2109 C CA . ALA A 1 271 ? 7.955 -16.313 -9.092 1.00 91.25 271 ALA A CA 1
ATOM 2110 C C . ALA A 1 271 ? 7.698 -15.173 -8.089 1.00 91.25 271 ALA A C 1
ATOM 2112 O O . ALA A 1 271 ? 8.089 -15.300 -6.929 1.00 91.25 271 ALA A O 1
ATOM 2113 N N . ALA A 1 272 ? 7.046 -14.079 -8.498 1.00 90.12 272 ALA A N 1
ATOM 2114 C CA . ALA A 1 272 ? 6.713 -12.984 -7.595 1.00 90.12 272 ALA A CA 1
ATOM 2115 C C . ALA A 1 272 ? 5.594 -13.395 -6.630 1.00 90.12 272 ALA A C 1
ATOM 2117 O O . ALA A 1 272 ? 5.729 -13.193 -5.422 1.00 90.12 272 ALA A O 1
ATOM 2118 N N . LEU A 1 273 ? 4.530 -14.038 -7.126 1.00 92.50 273 LEU A N 1
ATOM 2119 C CA . LEU A 1 273 ? 3.453 -14.540 -6.267 1.00 92.50 273 LEU A CA 1
ATOM 2120 C C . LEU A 1 273 ? 3.934 -15.642 -5.308 1.00 92.50 273 LEU A C 1
ATOM 2122 O O . LEU A 1 273 ? 3.539 -15.655 -4.140 1.00 92.50 273 LEU A O 1
ATOM 2126 N N . GLU A 1 274 ? 4.820 -16.530 -5.758 1.00 94.12 274 GLU A N 1
ATOM 2127 C CA . GLU A 1 274 ? 5.464 -17.540 -4.911 1.00 94.12 274 GLU A CA 1
ATOM 2128 C C . GLU A 1 274 ? 6.322 -16.892 -3.817 1.00 94.12 274 GLU A C 1
ATOM 2130 O O . GLU A 1 274 ? 6.139 -17.175 -2.629 1.00 94.12 274 GLU A O 1
ATOM 2135 N N . ALA A 1 275 ? 7.206 -15.957 -4.181 1.00 92.94 275 ALA A N 1
ATOM 2136 C CA . ALA A 1 275 ? 8.049 -15.247 -3.220 1.00 92.94 275 ALA A CA 1
ATOM 2137 C C . ALA A 1 275 ? 7.213 -14.495 -2.174 1.00 92.94 275 ALA A C 1
ATOM 2139 O O . ALA A 1 275 ? 7.479 -14.583 -0.970 1.00 92.94 275 ALA A O 1
ATOM 2140 N N . LYS A 1 276 ? 6.160 -13.805 -2.621 1.00 93.75 276 LYS A N 1
ATOM 2141 C CA . LYS A 1 276 ? 5.223 -13.098 -1.749 1.00 93.75 276 LYS A CA 1
ATOM 2142 C C . LYS A 1 276 ? 4.453 -14.068 -0.846 1.00 93.75 276 LYS A C 1
ATOM 2144 O O . LYS A 1 276 ? 4.337 -13.820 0.353 1.00 93.75 276 LYS A O 1
ATOM 2149 N N . SER A 1 277 ? 4.012 -15.212 -1.365 1.00 95.06 277 SER A N 1
ATOM 2150 C CA . SER A 1 277 ? 3.367 -16.263 -0.567 1.00 95.06 277 SER A CA 1
ATOM 2151 C C . SER A 1 277 ? 4.268 -16.780 0.544 1.00 95.06 277 SER A C 1
ATOM 2153 O O . SER A 1 277 ? 3.835 -16.845 1.695 1.00 95.06 277 SER A O 1
ATOM 2155 N N . VAL A 1 278 ? 5.529 -17.093 0.241 1.00 95.50 278 VAL A N 1
ATOM 2156 C CA . VAL A 1 278 ? 6.501 -17.550 1.244 1.00 95.50 278 VAL A CA 1
ATOM 2157 C C . VAL A 1 278 ? 6.731 -16.481 2.311 1.00 95.50 278 VAL A C 1
ATOM 2159 O O . VAL A 1 278 ? 6.660 -16.782 3.506 1.00 95.50 278 VAL A O 1
ATOM 2162 N N . LEU A 1 279 ? 6.945 -15.227 1.902 1.00 95.00 279 LEU A N 1
ATOM 2163 C CA . LEU A 1 279 ? 7.159 -14.118 2.829 1.00 95.00 279 LEU A CA 1
ATOM 2164 C C . LEU A 1 279 ? 5.954 -13.919 3.755 1.00 95.00 279 LEU A C 1
ATOM 2166 O O . LEU A 1 279 ? 6.118 -13.871 4.974 1.00 95.00 279 LEU A O 1
ATOM 2170 N N . SER A 1 280 ? 4.741 -13.862 3.208 1.00 95.94 280 SER A N 1
ATOM 2171 C CA . SER A 1 280 ? 3.532 -13.655 4.006 1.00 95.94 280 SER A CA 1
ATOM 2172 C C . SER A 1 280 ? 3.197 -14.843 4.906 1.00 95.94 280 SER A C 1
ATOM 2174 O O . SER A 1 280 ? 2.692 -14.636 6.010 1.00 95.94 280 SER A O 1
ATOM 2176 N N . ARG A 1 281 ? 3.528 -16.081 4.510 1.00 97.69 281 ARG A N 1
ATOM 2177 C CA . ARG A 1 281 ? 3.459 -17.255 5.401 1.00 97.69 281 ARG A CA 1
ATOM 2178 C C . ARG A 1 281 ? 4.436 -17.122 6.565 1.00 97.69 281 ARG A C 1
ATOM 2180 O O . ARG A 1 281 ? 4.043 -17.342 7.706 1.00 97.69 281 ARG A O 1
ATOM 2187 N N . TYR A 1 282 ? 5.683 -16.735 6.292 1.00 95.25 282 TYR A N 1
ATOM 2188 C CA . TYR A 1 282 ? 6.694 -16.517 7.328 1.00 95.25 282 TYR A CA 1
ATOM 2189 C C . TYR A 1 282 ? 6.271 -15.424 8.320 1.00 95.25 282 TYR A C 1
ATOM 2191 O O . TYR A 1 282 ? 6.345 -15.628 9.529 1.00 95.25 282 TYR A O 1
ATOM 2199 N N . ARG A 1 283 ? 5.747 -14.293 7.830 1.00 94.12 283 ARG A N 1
ATOM 2200 C CA . ARG A 1 283 ? 5.193 -13.238 8.694 1.00 94.12 283 ARG A CA 1
ATOM 2201 C C . ARG A 1 283 ? 3.980 -13.723 9.488 1.00 94.12 283 ARG A C 1
ATOM 2203 O O . ARG A 1 283 ? 3.870 -13.385 10.659 1.00 94.12 283 ARG A O 1
ATOM 2210 N N . GLY A 1 284 ? 3.120 -14.549 8.888 1.00 93.12 284 GLY A N 1
ATOM 2211 C CA . GLY A 1 284 ? 1.983 -15.161 9.579 1.00 93.12 284 GLY A CA 1
ATOM 2212 C C . GLY A 1 284 ? 2.413 -15.996 10.787 1.00 93.12 284 GLY A C 1
ATOM 2213 O O . GLY A 1 284 ? 1.840 -15.856 11.865 1.00 93.12 284 GLY A O 1
ATOM 2214 N N . LEU A 1 285 ? 3.491 -16.780 10.656 1.00 94.06 285 LEU A N 1
ATOM 2215 C CA . LEU A 1 285 ? 4.054 -17.547 11.775 1.00 94.06 285 LEU A CA 1
ATOM 2216 C C . LEU A 1 285 ? 4.495 -16.654 12.945 1.00 94.06 285 LEU A C 1
ATOM 2218 O O . LEU A 1 285 ? 4.358 -17.062 14.094 1.00 94.06 285 LEU A O 1
ATOM 2222 N N . ALA A 1 286 ? 4.986 -15.441 12.670 1.00 86.62 286 ALA A N 1
ATOM 2223 C CA . ALA A 1 286 ? 5.432 -14.507 13.703 1.00 86.62 286 ALA A CA 1
ATOM 2224 C C . ALA A 1 286 ? 4.279 -13.896 14.524 1.00 86.62 286 ALA A C 1
ATOM 2226 O O . ALA A 1 286 ? 4.517 -13.437 15.639 1.00 86.62 286 ALA A O 1
ATOM 2227 N N . CYS A 1 287 ? 3.045 -13.898 14.005 1.00 83.94 287 CYS A N 1
ATOM 2228 C CA . CYS A 1 287 ? 1.874 -13.309 14.669 1.00 83.94 287 CYS A CA 1
ATOM 2229 C C . CYS A 1 287 ? 0.682 -14.271 14.850 1.00 83.94 287 CYS A C 1
ATOM 2231 O O . CYS A 1 287 ? -0.396 -13.837 15.247 1.00 83.94 287 CYS A O 1
ATOM 2233 N N . GLY A 1 288 ? 0.853 -15.569 14.577 1.00 87.62 288 GLY A N 1
ATOM 2234 C CA . GLY A 1 288 ? -0.205 -16.578 14.727 1.00 87.62 288 GLY A CA 1
ATOM 2235 C C . GLY A 1 288 ? -1.264 -16.590 13.614 1.00 87.62 288 GLY A C 1
ATOM 2236 O O . GLY A 1 288 ? -2.310 -17.212 13.783 1.00 87.62 288 GLY A O 1
ATOM 2237 N N . ALA A 1 289 ? -1.002 -15.943 12.476 1.00 92.50 289 ALA A N 1
ATOM 2238 C CA . ALA A 1 289 ? -1.889 -15.899 11.312 1.00 92.50 289 ALA A CA 1
ATOM 2239 C C . ALA A 1 289 ? -1.471 -16.899 10.218 1.00 92.50 289 ALA A C 1
ATOM 2241 O O . ALA A 1 289 ? -0.327 -17.359 10.160 1.00 92.50 289 ALA A O 1
ATOM 2242 N N . ARG A 1 290 ? -2.380 -17.219 9.283 1.00 95.81 290 ARG A N 1
ATOM 2243 C CA . ARG A 1 290 ? -2.021 -18.039 8.111 1.00 95.81 290 ARG A CA 1
ATOM 2244 C C . ARG A 1 290 ? -1.148 -17.239 7.148 1.00 95.81 290 ARG A C 1
ATOM 2246 O O . ARG A 1 290 ? -0.144 -17.778 6.688 1.00 95.81 290 ARG A O 1
ATOM 2253 N N . TYR A 1 291 ? -1.528 -16.001 6.855 1.00 97.62 291 TYR A N 1
ATOM 2254 C CA . TYR A 1 291 ? -0.753 -15.041 6.076 1.00 97.62 291 TYR A CA 1
ATOM 2255 C C . TYR A 1 291 ? -0.760 -13.703 6.805 1.00 97.62 291 TYR A C 1
ATOM 2257 O O . TYR A 1 291 ? -1.803 -13.276 7.296 1.00 97.62 291 TYR A O 1
ATOM 2265 N N . ALA A 1 292 ? 0.387 -13.034 6.851 1.00 93.88 292 ALA A N 1
ATOM 2266 C CA . ALA A 1 292 ? 0.470 -11.679 7.367 1.00 93.88 292 ALA A CA 1
ATOM 2267 C C . ALA A 1 292 ? 1.321 -10.779 6.474 1.00 93.88 292 ALA A C 1
ATOM 2269 O O . ALA A 1 292 ? 2.194 -11.229 5.727 1.00 93.88 292 ALA A O 1
ATOM 2270 N N . GLU A 1 293 ? 1.065 -9.487 6.590 1.00 95.44 293 GLU A N 1
ATOM 2271 C CA . GLU A 1 293 ? 1.927 -8.417 6.103 1.00 95.44 293 GLU A CA 1
ATOM 2272 C C . GLU A 1 293 ? 2.550 -7.713 7.297 1.00 95.44 293 GLU A C 1
ATOM 2274 O O . GLU A 1 293 ? 1.980 -7.701 8.389 1.00 95.44 293 GLU A O 1
ATOM 2279 N N . ALA A 1 294 ? 3.759 -7.195 7.115 1.00 91.00 294 ALA A N 1
ATOM 2280 C CA . ALA A 1 294 ? 4.555 -6.696 8.218 1.00 91.00 294 ALA A CA 1
ATOM 2281 C C . ALA A 1 294 ? 5.060 -5.290 7.928 1.00 91.00 294 ALA A C 1
ATOM 2283 O O . ALA A 1 294 ? 5.400 -4.947 6.799 1.00 91.00 294 ALA A O 1
ATOM 2284 N N . PHE A 1 295 ? 5.115 -4.494 8.984 1.00 93.31 295 PHE A N 1
ATOM 2285 C CA . PHE A 1 295 ? 5.386 -3.075 8.925 1.00 93.31 295 PHE A CA 1
ATOM 2286 C C . PHE A 1 295 ? 6.361 -2.676 10.025 1.00 93.31 295 PHE A C 1
ATOM 2288 O O . PHE A 1 295 ? 6.421 -3.295 11.092 1.00 93.31 295 PHE A O 1
ATOM 2295 N N . LYS A 1 296 ? 7.098 -1.598 9.774 1.00 92.25 296 LYS A N 1
ATOM 2296 C CA . LYS A 1 296 ? 7.825 -0.856 10.800 1.00 92.25 296 LYS A CA 1
ATOM 2297 C C . LYS A 1 296 ? 7.116 0.467 11.024 1.00 92.25 296 LYS A C 1
ATOM 2299 O O . LYS A 1 296 ? 7.049 1.288 10.110 1.00 92.25 296 LYS A O 1
ATOM 2304 N N . SER A 1 297 ? 6.609 0.696 12.226 1.00 89.12 297 SER A N 1
ATOM 2305 C CA . SER A 1 297 ? 6.037 1.995 12.556 1.00 89.12 297 SER A CA 1
ATOM 2306 C C . SER A 1 297 ? 7.128 3.068 12.597 1.00 89.12 297 SER A C 1
ATOM 2308 O O . SER A 1 297 ? 8.164 2.893 13.241 1.00 89.12 297 SER A O 1
ATOM 2310 N N . VAL A 1 298 ? 6.911 4.201 11.920 1.00 84.88 298 VAL A N 1
ATOM 2311 C CA . VAL A 1 298 ? 7.892 5.304 11.917 1.00 84.88 298 VAL A CA 1
ATOM 2312 C C . VAL A 1 298 ? 7.893 6.050 13.259 1.00 84.88 298 VAL A C 1
ATOM 2314 O O . VAL A 1 298 ? 8.894 6.642 13.663 1.00 84.88 298 VAL A O 1
ATOM 2317 N N . ARG A 1 299 ? 6.771 6.009 13.985 1.00 74.00 299 ARG A N 1
ATOM 2318 C CA . ARG A 1 299 ? 6.657 6.460 15.380 1.00 74.00 299 ARG A CA 1
ATOM 2319 C C . ARG A 1 299 ? 6.369 5.246 16.262 1.00 74.00 299 ARG A C 1
ATOM 2321 O O . ARG A 1 299 ? 5.575 4.414 15.835 1.00 74.00 299 ARG A O 1
ATOM 2328 N N . PRO A 1 300 ? 6.941 5.117 17.469 1.00 56.91 300 PRO A N 1
ATOM 2329 C CA . PRO A 1 300 ? 6.595 4.014 18.362 1.00 56.91 300 PRO A CA 1
ATOM 2330 C C . PRO A 1 300 ? 5.075 3.930 18.536 1.00 56.91 300 PRO A C 1
ATOM 2332 O O . PRO A 1 300 ? 4.441 4.934 18.867 1.00 56.91 300 PRO A O 1
ATOM 2335 N N . VAL A 1 301 ? 4.487 2.758 18.278 1.00 54.62 301 VAL A N 1
ATOM 2336 C CA . VAL A 1 301 ? 3.070 2.527 18.571 1.00 54.62 301 VAL A CA 1
ATOM 2337 C C . VAL A 1 301 ? 2.949 2.523 20.089 1.00 54.62 301 VAL A C 1
ATOM 2339 O O . VAL A 1 301 ? 3.427 1.611 20.759 1.00 54.62 301 VAL A O 1
ATOM 2342 N N . VAL A 1 302 ? 2.374 3.581 20.654 1.00 44.69 302 VAL A N 1
ATOM 2343 C CA . VAL A 1 302 ? 2.039 3.606 22.077 1.00 44.69 302 VAL A CA 1
ATOM 2344 C C . VAL A 1 302 ? 0.812 2.715 22.216 1.00 44.69 302 VAL A C 1
ATOM 2346 O O . VAL A 1 302 ? -0.260 3.142 21.807 1.00 44.69 302 VAL A O 1
ATOM 2349 N N . ASN A 1 303 ? 1.012 1.470 22.667 1.00 36.62 303 ASN A N 1
ATOM 2350 C CA . ASN A 1 303 ? 0.003 0.434 22.934 1.00 36.62 303 ASN A CA 1
ATOM 2351 C C . ASN A 1 303 ? -1.449 0.945 22.887 1.00 36.62 303 ASN A C 1
ATOM 2353 O O . ASN A 1 303 ? -1.992 1.379 23.901 1.00 36.62 303 ASN A O 1
ATOM 2357 N N . ALA A 1 304 ? -2.070 0.886 21.710 1.00 31.50 304 ALA A N 1
ATOM 2358 C CA . ALA A 1 304 ? -3.516 0.917 21.604 1.00 31.50 304 ALA A CA 1
ATOM 2359 C C . ALA A 1 304 ? -3.954 -0.546 21.641 1.00 31.50 304 ALA A C 1
ATOM 2361 O O . ALA A 1 304 ? -3.618 -1.315 20.742 1.00 31.50 304 ALA A O 1
ATOM 2362 N N . GLU A 1 305 ? -4.600 -0.947 22.732 1.00 28.89 305 GLU A N 1
ATOM 2363 C CA . GLU A 1 305 ? -5.246 -2.254 22.833 1.00 28.89 305 GLU A CA 1
ATOM 2364 C C . GLU A 1 305 ? -6.237 -2.390 21.658 1.00 28.89 305 GLU A C 1
ATOM 2366 O O . GLU A 1 305 ? -7.113 -1.538 21.490 1.00 28.89 305 GLU A O 1
ATOM 2371 N N . PHE A 1 306 ? -6.009 -3.392 20.799 1.00 35.41 306 PHE A N 1
ATOM 2372 C CA . PHE A 1 306 ? -6.818 -3.705 19.614 1.00 35.41 306 PHE A CA 1
ATOM 2373 C C . PHE A 1 306 ? -8.150 -4.366 19.979 1.00 35.41 306 PHE A C 1
ATOM 2375 O O . PHE A 1 306 ? -8.155 -5.214 20.901 1.00 35.41 306 PHE A O 1
#

Foldseek 3Di:
DDDAAEAEDQEPVVLVVQCVPDPNLEAEPLDCPPVVVCCVVVVHDRNYYYHDLNHPQQCDWDQDPVGTDHRSNPDVVLVVQAEEEAEAQLLCLQAPLLVQLVSVVSVHAYEYEYADQDACVPPLCPVNSVVLVVLSQVLQVVSNYHYHYHHAYQVGDALDLVLLLVLLVVCQVRVGQEYEAEDLAWQRPVRVRRRSSVVSSQPPSCPSHVHPPRDHHNWYKYTYSAPVIHDPDDFPDKDASQVVLVSSLQSSQCSVCSSNVHDRDSVDRDPSSVRSQVVQCVSCVVVVHNGMRTIHTPDPDPDDPD

Nearest PDB structures (foldseek):
  1uan-assembly1_A  TM=8.505E-01  e=4.226E-13  Thermus thermophilus
  6p2t-assembly1_A  TM=8.184E-01  e=3.157E-13  Bacillus subtilis subsp. subtilis str. 168
  1uan-assembly1_B  TM=8.524E-01  e=6.742E-13  Thermus thermophilus
  2ixd-assembly1_A  TM=8.117E-01  e=4.750E-13  Bacillus cereus
  8bgo-assembly1_C  TM=7.868E-01  e=2.499E-13  Thermococcus chitonophagus

Secondary structure (DSSP, 8-state):
----EEE--SSHHHHHHHHHSGGGTEEEES-HHHHHHHHHTTS---SEEEE-TT-GGGS-EEEETTEEEE-TT--HHHHS--PEEEESTTHHHHHSHHHHHHHHHTT--EEEEEEEEE-TT-GGGTT-HHHHHHHHHHHHHTTTEEEEEEEEETT---S-HHHHHHHHHHHHHH--SEEEEE-S-BSSHHHHHHHHHHHHHHHSHHHHHT-TT----SEEEEE---TTTB-S---SEEEE-TTTHHHHHHHHHHHHHHHHT----TTS--HHHHHHHHHHHHHHHHHT-SSEEEEEESS-------

Mean predicted aligned error: 11.16 Å